Protein AF-A0A075H745-F1 (afdb_monomer_lite)

Secondary structure (DSSP, 8-state):
-----SSSS---HHHHHHHHHHHHHHHHTTS--EEEEEE---B---GGG--TTSTTHHHHHHHHHHHHHHSTT-EEEEE---TTS-STT-S-EEEEEEES-HHHHHHHHHHHHHHHHHHGGGGS-SPPBPHHHHHHHHHHHHHTT--SEEEEE-TTTTS---HHHHHHHHTT-BSEEEEEEE-HHHHHHHHHTT--TT-EEEEEES--S-GGG---EEEEEEEEEEEEETTEEEEEEEEETBTEEEEEESS-----SSGGG-STT--GGG-SEEEEE-SSTTHHHHTTTS--SEEEEE--SSSSTT-S-GGGS--SS--GGGSBTT---TT--

Structure (mmCIF, N/CA/C/O backbone):
data_AF-A0A075H745-F1
#
_entry.id   AF-A0A075H745-F1
#
loop_
_atom_site.group_PDB
_atom_site.id
_atom_site.type_symbol
_atom_site.label_atom_id
_atom_site.label_alt_id
_atom_site.label_comp_id
_atom_site.label_asym_id
_atom_site.label_entity_id
_atom_site.label_seq_id
_atom_site.pdbx_PDB_ins_code
_atom_site.Cartn_x
_atom_site.Cartn_y
_atom_site.Cartn_z
_atom_site.occupancy
_atom_site.B_iso_or_equiv
_atom_site.auth_seq_id
_atom_site.auth_comp_id
_atom_site.auth_asym_id
_atom_site.auth_atom_id
_atom_site.pdbx_PDB_model_num
ATOM 1 N N . MET A 1 1 ? 12.831 -12.563 -19.511 1.00 85.25 1 MET A N 1
ATOM 2 C CA . MET A 1 1 ? 11.487 -12.067 -19.879 1.00 85.25 1 MET A CA 1
ATOM 3 C C . MET A 1 1 ? 10.794 -11.571 -18.632 1.00 85.25 1 MET A C 1
ATOM 5 O O . MET A 1 1 ? 10.881 -12.269 -17.630 1.00 85.25 1 MET A O 1
ATOM 9 N N . ALA A 1 2 ? 10.107 -10.431 -18.683 1.00 92.00 2 ALA A N 1
ATOM 10 C CA . ALA A 1 2 ? 9.362 -9.915 -17.540 1.00 92.00 2 ALA A CA 1
ATOM 11 C C . ALA A 1 2 ? 8.061 -9.230 -17.976 1.00 92.00 2 ALA A C 1
ATOM 13 O O . ALA A 1 2 ? 8.065 -8.379 -18.866 1.00 92.00 2 ALA A O 1
ATOM 14 N N . PHE A 1 3 ? 6.968 -9.574 -17.295 1.00 95.56 3 PHE A N 1
ATOM 15 C CA . PHE A 1 3 ? 5.649 -8.962 -17.447 1.00 95.56 3 PHE A CA 1
ATOM 16 C C . PHE A 1 3 ? 5.219 -8.437 -16.082 1.00 95.56 3 PHE A C 1
ATOM 18 O O . PHE A 1 3 ? 4.968 -9.223 -15.170 1.00 95.56 3 PHE A O 1
ATOM 25 N N . ILE A 1 4 ? 5.181 -7.116 -15.933 1.00 95.44 4 ILE A N 1
ATOM 26 C CA . ILE A 1 4 ? 4.863 -6.447 -14.668 1.00 95.44 4 ILE A CA 1
ATOM 27 C C . ILE A 1 4 ? 3.493 -5.775 -14.781 1.00 95.44 4 ILE A C 1
ATOM 29 O O . ILE A 1 4 ? 3.130 -5.247 -15.836 1.00 95.44 4 ILE A O 1
ATOM 33 N N . THR A 1 5 ? 2.726 -5.805 -13.690 1.00 95.56 5 THR A N 1
ATOM 34 C CA . THR A 1 5 ? 1.474 -5.051 -13.543 1.00 95.56 5 THR A CA 1
ATOM 35 C C . THR A 1 5 ? 1.708 -3.571 -13.802 1.00 95.56 5 THR A C 1
ATOM 37 O O . THR A 1 5 ? 2.625 -2.977 -13.241 1.00 95.56 5 THR A O 1
ATOM 40 N N . LYS A 1 6 ? 0.857 -2.960 -14.621 1.00 95.12 6 LYS A N 1
ATOM 41 C CA . LYS A 1 6 ? 0.907 -1.527 -14.941 1.00 95.12 6 LYS A CA 1
ATOM 42 C C . LYS A 1 6 ? -0.113 -0.715 -14.143 1.00 95.12 6 LYS A C 1
ATOM 44 O O . LYS A 1 6 ? -0.261 0.485 -14.376 1.00 95.12 6 LYS A O 1
ATOM 49 N N . ARG A 1 7 ? -0.888 -1.367 -13.275 1.00 94.75 7 ARG A N 1
ATOM 50 C CA . ARG A 1 7 ? -1.719 -0.711 -12.267 1.00 94.75 7 ARG A CA 1
ATOM 51 C C . ARG A 1 7 ? -1.132 -0.984 -10.886 1.00 94.75 7 ARG A C 1
ATOM 53 O O . ARG A 1 7 ? -0.706 -2.097 -10.581 1.00 94.75 7 ARG A O 1
ATOM 60 N N . TYR A 1 8 ? -1.110 0.055 -10.073 1.00 94.06 8 TYR A N 1
ATOM 61 C CA . TYR A 1 8 ? -0.910 0.021 -8.638 1.00 94.06 8 TYR A CA 1
ATOM 62 C C . TYR A 1 8 ? -2.006 0.916 -8.044 1.00 94.06 8 TYR A C 1
ATOM 64 O O . TYR A 1 8 ? -1.944 2.122 -8.302 1.00 94.06 8 TYR A O 1
ATOM 72 N N . PRO A 1 9 ? -3.027 0.351 -7.369 1.00 93.69 9 PRO A N 1
ATOM 73 C CA . PRO A 1 9 ? -3.141 -1.058 -6.967 1.00 93.69 9 PRO A CA 1
ATOM 74 C C . PRO A 1 9 ? -3.279 -2.048 -8.139 1.00 93.69 9 PRO A C 1
ATOM 76 O O . PRO A 1 9 ? -3.624 -1.686 -9.261 1.00 93.69 9 PRO A O 1
ATOM 79 N N . HIS A 1 10 ? -2.921 -3.308 -7.898 1.00 93.44 10 HIS A N 1
ATOM 80 C CA . HIS A 1 10 ? -2.653 -4.289 -8.955 1.00 93.44 10 HIS A CA 1
ATOM 81 C C . HIS A 1 10 ? -3.921 -4.949 -9.517 1.00 93.44 10 HIS A C 1
ATOM 83 O O . HIS A 1 10 ? -4.297 -6.050 -9.117 1.00 93.44 10 HIS A O 1
ATOM 89 N N . TYR A 1 11 ? -4.588 -4.285 -10.463 1.00 89.38 11 TYR A N 1
ATOM 90 C CA . TYR A 1 11 ? -5.817 -4.799 -11.094 1.00 89.38 11 TYR A CA 1
ATOM 91 C C . TYR A 1 11 ? -5.570 -5.637 -12.347 1.00 89.38 11 TYR A C 1
ATOM 93 O O . TYR A 1 11 ? -6.449 -6.372 -12.786 1.00 89.38 11 TYR A O 1
ATOM 101 N N . ASP A 1 12 ? -4.384 -5.523 -12.944 1.00 94.75 12 ASP A N 1
ATOM 102 C CA . ASP A 1 12 ? -4.074 -6.111 -14.244 1.00 94.75 12 ASP A CA 1
ATOM 103 C C . ASP A 1 12 ? -3.202 -7.373 -14.159 1.00 94.75 12 ASP A C 1
ATOM 105 O O . ASP A 1 12 ? -2.733 -7.859 -15.187 1.00 94.75 12 ASP A O 1
ATOM 109 N N . SER A 1 13 ? -3.022 -7.953 -12.967 1.00 94.94 13 SER A N 1
ATOM 110 C CA . SER A 1 13 ? -2.197 -9.155 -12.756 1.00 94.94 13 SER A CA 1
ATOM 111 C C . SER A 1 13 ? -2.635 -10.339 -13.619 1.00 94.94 13 SER A C 1
ATOM 113 O O . SER A 1 13 ? -1.791 -11.006 -14.214 1.00 94.94 13 SER A O 1
ATOM 115 N N . TYR A 1 14 ? -3.948 -10.569 -13.750 1.00 96.25 14 TYR A N 1
ATOM 116 C CA . TYR A 1 14 ? -4.490 -11.619 -14.622 1.00 96.25 14 TYR A CA 1
ATOM 117 C C . TYR A 1 14 ? -4.083 -11.395 -16.085 1.00 96.25 14 TYR A C 1
ATOM 119 O O . TYR A 1 14 ? -3.524 -12.286 -16.723 1.00 96.25 14 TYR A O 1
ATOM 127 N N . LEU A 1 15 ? -4.269 -10.170 -16.589 1.00 95.00 15 LEU A N 1
ATOM 128 C CA . LEU A 1 15 ? -3.913 -9.794 -17.958 1.00 95.00 15 LEU A CA 1
ATOM 129 C C . LEU A 1 15 ? -2.408 -9.956 -18.225 1.00 95.00 15 LEU A C 1
ATOM 131 O O . LEU A 1 15 ? -2.022 -10.441 -19.292 1.00 95.00 15 LEU A O 1
ATOM 135 N N . GLN A 1 16 ? -1.549 -9.564 -17.277 1.00 95.75 16 GLN A N 1
ATOM 136 C CA . GLN A 1 16 ? -0.102 -9.757 -17.417 1.00 95.75 16 GLN A CA 1
ATOM 137 C C . GLN A 1 16 ? 0.282 -11.243 -17.377 1.00 95.75 16 GLN A C 1
ATOM 139 O O . GLN A 1 16 ? 1.130 -11.672 -18.162 1.00 95.75 16 GLN A O 1
ATOM 144 N N . GLY A 1 17 ? -0.380 -12.047 -16.539 1.00 97.00 17 GLY A N 1
ATOM 145 C CA . GLY A 1 17 ? -0.204 -13.500 -16.498 1.00 97.00 17 GLY A CA 1
ATOM 146 C C . GLY A 1 17 ? -0.537 -14.165 -17.834 1.00 97.00 17 GLY A C 1
ATOM 147 O O . GLY A 1 17 ? 0.261 -14.939 -18.364 1.00 97.00 17 GLY A O 1
ATOM 148 N N . GLU A 1 18 ? -1.662 -13.797 -18.447 1.00 97.12 18 GLU A N 1
ATOM 149 C CA . GLU A 1 18 ? -2.019 -14.290 -19.778 1.00 97.12 18 GLU A CA 1
ATOM 150 C C . GLU A 1 18 ? -1.022 -13.860 -20.866 1.00 97.12 18 GLU A C 1
ATOM 152 O O . GLU A 1 18 ? -0.677 -14.655 -21.746 1.00 97.12 18 GLU A O 1
ATOM 157 N N . ARG A 1 19 ? -0.556 -12.600 -20.835 1.00 95.31 19 ARG A N 1
ATOM 158 C CA . ARG A 1 19 ? 0.476 -12.104 -21.765 1.00 95.31 19 ARG A CA 1
ATOM 159 C C . ARG A 1 19 ? 1.755 -12.933 -21.644 1.00 95.31 19 ARG A C 1
ATOM 161 O O . ARG A 1 19 ? 2.284 -13.364 -22.668 1.00 95.31 19 ARG A O 1
ATOM 168 N N . SER A 1 20 ? 2.181 -13.220 -20.416 1.00 96.94 20 SER A N 1
ATOM 169 C CA . SER A 1 20 ? 3.337 -14.073 -20.130 1.00 96.94 20 SER A CA 1
ATOM 170 C C . SER A 1 20 ? 3.165 -15.487 -20.696 1.00 96.94 20 SER A C 1
ATOM 172 O O . SER A 1 20 ? 4.023 -15.969 -21.439 1.00 96.94 20 SER A O 1
ATOM 174 N N . ALA A 1 21 ? 2.015 -16.126 -20.449 1.00 97.62 21 ALA A N 1
ATOM 175 C CA . ALA A 1 21 ? 1.722 -17.462 -20.968 1.00 97.62 21 ALA A CA 1
ATOM 176 C C . ALA A 1 21 ? 1.735 -17.509 -22.508 1.00 97.62 21 ALA A C 1
ATOM 178 O O . ALA A 1 21 ? 2.341 -18.400 -23.107 1.00 97.62 21 ALA A O 1
ATOM 179 N N . ARG A 1 22 ? 1.126 -16.516 -23.174 1.00 96.12 22 ARG A N 1
ATOM 180 C CA . ARG A 1 22 ? 1.144 -16.412 -24.644 1.00 96.12 22 ARG A CA 1
ATOM 181 C C . ARG A 1 22 ? 2.557 -16.210 -25.190 1.00 96.12 22 ARG A C 1
ATOM 183 O O . ARG A 1 22 ? 2.899 -16.826 -26.199 1.00 96.12 22 ARG A O 1
ATOM 190 N N . ALA A 1 23 ? 3.378 -15.383 -24.543 1.00 96.06 23 ALA A N 1
ATOM 191 C CA . ALA A 1 23 ? 4.765 -15.172 -24.950 1.00 96.06 23 ALA A CA 1
ATOM 192 C C . ALA A 1 23 ? 5.585 -16.468 -24.858 1.00 96.06 23 ALA A C 1
ATOM 194 O O . ALA A 1 23 ? 6.260 -16.821 -25.824 1.00 96.06 23 ALA A O 1
ATOM 195 N N . LEU A 1 24 ? 5.447 -17.229 -23.765 1.00 97.50 24 LEU A N 1
ATOM 196 C CA . LEU A 1 24 ? 6.100 -18.535 -23.595 1.00 97.50 24 LEU A CA 1
ATOM 197 C C . LEU A 1 24 ? 5.750 -19.512 -24.727 1.00 97.50 24 LEU A C 1
ATOM 199 O O . LEU A 1 24 ? 6.644 -20.110 -25.326 1.00 97.50 24 LEU A O 1
ATOM 203 N N . VAL A 1 25 ? 4.465 -19.629 -25.080 1.00 98.19 25 VAL A N 1
ATOM 204 C CA . VAL A 1 25 ? 4.020 -20.494 -26.188 1.00 98.19 25 VAL A CA 1
ATOM 205 C C . VAL A 1 25 ? 4.608 -20.046 -27.526 1.00 98.19 25 VAL A C 1
ATOM 207 O O . VAL A 1 25 ? 5.010 -20.880 -28.338 1.00 98.19 25 VAL A O 1
ATOM 210 N N . ARG A 1 26 ? 4.664 -18.736 -27.783 1.00 97.81 26 ARG A N 1
ATOM 211 C CA . ARG A 1 26 ? 5.235 -18.203 -29.028 1.00 97.81 26 ARG A CA 1
ATOM 212 C C . ARG A 1 26 ? 6.731 -18.480 -29.134 1.00 97.81 26 ARG A C 1
ATOM 214 O O . ARG A 1 26 ? 7.182 -18.848 -30.213 1.00 97.81 26 ARG A O 1
ATOM 221 N N . ILE A 1 27 ? 7.468 -18.360 -28.034 1.00 97.69 27 ILE A N 1
ATOM 222 C CA . ILE A 1 27 ? 8.904 -18.666 -27.980 1.00 97.69 27 ILE A CA 1
ATOM 223 C C . ILE A 1 27 ? 9.152 -20.141 -28.258 1.00 97.69 27 ILE A C 1
ATOM 225 O O . ILE A 1 27 ? 9.965 -20.468 -29.115 1.00 97.69 27 ILE A O 1
ATOM 229 N N . ALA A 1 28 ? 8.394 -21.032 -27.614 1.00 98.31 28 ALA A N 1
ATOM 230 C CA . ALA A 1 28 ? 8.506 -22.471 -27.844 1.00 98.31 28 ALA A CA 1
ATOM 231 C C . ALA A 1 28 ? 8.253 -22.863 -29.314 1.00 98.31 28 ALA A C 1
ATOM 233 O O . ALA A 1 28 ? 8.793 -23.855 -29.794 1.00 98.31 28 ALA A O 1
ATOM 234 N N . LYS A 1 29 ? 7.452 -22.072 -30.039 1.00 98.38 29 LYS A N 1
ATOM 235 C CA . LYS A 1 29 ? 7.170 -22.249 -31.472 1.00 98.38 29 LYS A CA 1
ATOM 236 C C . LYS A 1 29 ? 8.140 -21.506 -32.403 1.00 98.38 29 LYS A C 1
ATOM 238 O O . LYS A 1 29 ? 7.932 -21.536 -33.612 1.00 98.38 29 LYS A O 1
ATOM 243 N N . GLY A 1 30 ? 9.139 -20.795 -31.876 1.00 97.81 30 GLY A N 1
ATOM 244 C CA . GLY A 1 30 ? 10.046 -19.957 -32.673 1.00 97.81 30 GLY A CA 1
ATOM 245 C C . GLY A 1 30 ? 9.381 -18.719 -33.297 1.00 97.81 30 GLY A C 1
ATOM 246 O O . GLY A 1 30 ? 9.921 -18.133 -34.226 1.00 97.81 30 GLY A O 1
ATOM 247 N N . LEU A 1 31 ? 8.202 -18.316 -32.807 1.00 98.12 31 LEU A N 1
ATOM 248 C CA . LEU A 1 31 ? 7.424 -17.165 -33.301 1.00 98.12 31 LEU A CA 1
ATOM 249 C C . LEU A 1 31 ? 7.746 -15.857 -32.565 1.00 98.12 31 LEU A C 1
ATOM 251 O O . LEU A 1 31 ? 7.140 -14.813 -32.837 1.00 98.12 31 LEU A O 1
ATOM 255 N N . TYR A 1 32 ? 8.608 -15.934 -31.557 1.00 98.06 32 TYR A N 1
ATOM 256 C CA . TYR A 1 32 ? 9.060 -14.797 -30.777 1.00 98.06 32 TYR A CA 1
ATOM 257 C C . TYR A 1 32 ? 10.475 -15.071 -30.266 1.00 98.06 32 TYR A C 1
ATOM 259 O O . TYR A 1 32 ? 10.680 -16.042 -29.540 1.00 98.06 32 TYR A O 1
ATOM 267 N N . THR A 1 33 ? 11.427 -14.214 -30.618 1.00 97.88 33 THR A N 1
ATOM 268 C CA . THR A 1 33 ? 12.809 -14.249 -30.131 1.00 97.88 33 THR A CA 1
ATOM 269 C C . THR A 1 33 ? 12.985 -13.101 -29.140 1.00 97.88 33 THR A C 1
ATOM 271 O O . THR A 1 33 ? 13.032 -11.951 -29.574 1.00 97.88 33 THR A O 1
ATOM 274 N N . PRO A 1 34 ? 13.040 -13.360 -27.819 1.00 96.69 34 PRO A N 1
ATOM 275 C CA . PRO A 1 34 ? 13.150 -12.295 -26.832 1.00 96.69 34 PRO A CA 1
ATOM 276 C C . PRO A 1 34 ? 14.441 -11.505 -27.010 1.00 96.69 34 PRO A C 1
ATOM 278 O O . PRO A 1 34 ? 15.533 -12.012 -26.766 1.00 96.69 34 PRO A O 1
ATOM 281 N N . THR A 1 35 ? 14.288 -10.245 -27.386 1.00 98.25 35 THR A N 1
ATOM 282 C CA . THR A 1 35 ? 15.367 -9.262 -27.451 1.00 98.25 35 THR A CA 1
ATOM 283 C C . THR A 1 35 ? 15.021 -8.152 -26.476 1.00 98.25 35 THR A C 1
ATOM 285 O O . THR A 1 35 ? 13.869 -7.721 -26.425 1.00 98.25 35 THR A O 1
ATOM 288 N N . THR A 1 36 ? 15.959 -7.761 -25.614 1.00 98.44 36 THR A N 1
ATOM 289 C CA . THR A 1 36 ? 15.625 -6.946 -24.440 1.00 98.44 36 THR A CA 1
ATOM 290 C C . THR A 1 36 ? 16.583 -5.794 -24.227 1.00 98.44 36 THR A C 1
ATOM 292 O O . THR A 1 36 ? 17.782 -5.937 -24.449 1.00 98.44 36 THR A O 1
ATOM 295 N N . ALA A 1 37 ? 16.062 -4.698 -23.686 1.00 98.62 37 ALA A N 1
ATOM 296 C CA . ALA A 1 37 ? 16.847 -3.574 -23.197 1.00 98.62 37 ALA A CA 1
ATOM 297 C C . ALA A 1 37 ? 16.335 -3.149 -21.817 1.00 98.62 37 ALA A C 1
ATOM 299 O O . ALA A 1 37 ? 15.128 -3.134 -21.566 1.00 98.62 37 ALA A O 1
ATOM 300 N N . THR A 1 38 ? 17.257 -2.801 -20.922 1.00 98.12 38 THR A N 1
ATOM 301 C CA . THR A 1 38 ? 16.945 -2.340 -19.565 1.00 98.12 38 THR A CA 1
ATOM 302 C C . THR A 1 38 ? 17.589 -0.979 -19.332 1.00 98.12 38 THR A C 1
ATOM 304 O O . THR A 1 38 ? 18.721 -0.751 -19.763 1.00 98.12 38 THR A O 1
ATOM 307 N N . ARG A 1 39 ? 16.882 -0.077 -18.645 1.00 97.38 39 ARG A N 1
ATOM 308 C CA . ARG A 1 39 ? 17.402 1.223 -18.200 1.00 97.38 39 ARG A CA 1
ATOM 309 C C . ARG A 1 39 ? 16.968 1.509 -16.771 1.00 97.38 39 ARG A C 1
ATOM 311 O O . ARG A 1 39 ? 15.816 1.268 -16.411 1.00 97.38 39 ARG A O 1
ATOM 318 N N . LYS A 1 40 ? 17.869 2.090 -15.981 1.00 96.31 40 LYS A N 1
ATOM 319 C CA . LYS A 1 40 ? 17.558 2.655 -14.666 1.00 96.31 40 LYS A CA 1
ATOM 320 C C . LYS A 1 40 ? 17.481 4.176 -14.813 1.00 96.31 40 LYS A C 1
ATOM 322 O O . LYS A 1 40 ? 18.502 4.791 -15.102 1.00 96.31 40 LYS A O 1
ATOM 327 N N . PRO A 1 41 ? 16.303 4.806 -14.649 1.00 96.12 41 PRO A N 1
ATOM 328 C CA . PRO A 1 41 ? 16.182 6.264 -14.695 1.00 96.12 41 PRO A CA 1
ATOM 329 C C . PRO A 1 41 ? 16.913 6.957 -13.542 1.00 96.12 41 PRO A C 1
ATOM 331 O O . PRO A 1 41 ? 17.152 8.153 -13.628 1.00 96.12 41 PRO A O 1
ATOM 334 N N . GLY A 1 42 ? 17.242 6.213 -12.476 1.00 95.56 42 GLY A N 1
ATOM 335 C CA . GLY A 1 42 ? 17.918 6.747 -11.298 1.00 95.56 42 GLY A CA 1
ATOM 336 C C . GLY A 1 42 ? 16.991 7.578 -10.412 1.00 95.56 42 GLY A C 1
ATOM 337 O O . GLY A 1 42 ? 17.331 8.658 -9.946 1.00 95.56 42 GLY A O 1
ATOM 338 N N . VAL A 1 43 ? 15.780 7.063 -10.205 1.00 96.56 43 VAL A N 1
ATOM 339 C CA . VAL A 1 43 ? 14.759 7.641 -9.327 1.00 96.56 43 VAL A CA 1
ATOM 340 C C . VAL A 1 43 ? 14.374 6.577 -8.305 1.00 96.56 43 VAL A C 1
ATOM 342 O O . VAL A 1 43 ? 14.120 5.438 -8.696 1.00 96.56 43 VAL A O 1
ATOM 345 N N . ILE A 1 44 ? 14.317 6.923 -7.021 1.00 95.81 44 ILE A N 1
ATOM 346 C CA . ILE A 1 44 ? 13.866 6.032 -5.944 1.00 95.81 44 ILE A CA 1
ATOM 347 C C . ILE A 1 44 ? 12.704 6.692 -5.207 1.00 95.81 44 ILE A C 1
ATOM 349 O O . ILE A 1 44 ? 12.817 7.826 -4.774 1.00 95.81 44 ILE A O 1
ATOM 353 N N . THR A 1 45 ? 11.568 6.008 -5.079 1.00 93.81 45 THR A N 1
ATOM 354 C CA . THR A 1 45 ? 10.355 6.584 -4.467 1.00 93.81 45 THR A CA 1
ATOM 355 C C . THR A 1 45 ? 9.827 5.673 -3.364 1.00 93.81 45 THR A C 1
ATOM 357 O O . THR A 1 45 ? 9.740 4.462 -3.588 1.00 93.81 45 THR A O 1
ATOM 360 N N . PRO A 1 46 ? 9.410 6.213 -2.205 1.00 91.44 46 PRO A N 1
ATOM 361 C CA . PRO A 1 46 ? 8.561 5.501 -1.256 1.00 91.44 46 PRO A CA 1
ATOM 362 C C . PRO A 1 46 ? 7.306 4.936 -1.932 1.00 91.44 46 PRO A C 1
ATOM 364 O O . PRO A 1 46 ? 6.672 5.612 -2.742 1.00 91.44 46 PRO A O 1
ATOM 367 N N . THR A 1 47 ? 6.902 3.702 -1.606 1.00 90.81 47 THR A N 1
ATOM 368 C CA . THR A 1 47 ? 5.808 3.049 -2.366 1.00 90.81 47 THR A CA 1
ATOM 369 C C . THR A 1 47 ? 4.439 3.711 -2.202 1.00 90.81 47 THR A C 1
ATOM 371 O O . THR A 1 47 ? 3.556 3.467 -3.018 1.00 90.81 47 THR A O 1
ATOM 374 N N . VAL A 1 48 ? 4.241 4.570 -1.197 1.00 88.31 48 VAL A N 1
ATOM 375 C CA . VAL A 1 48 ? 3.009 5.370 -1.062 1.00 88.31 48 VAL A CA 1
ATOM 376 C C . VAL A 1 48 ? 2.846 6.387 -2.202 1.00 88.31 48 VAL A C 1
ATOM 378 O O . VAL A 1 48 ? 1.723 6.697 -2.590 1.00 88.31 48 VAL A O 1
ATOM 381 N N . LEU A 1 49 ? 3.955 6.824 -2.810 1.00 90.12 49 LEU A N 1
ATOM 382 C CA . LEU A 1 49 ? 3.986 7.799 -3.906 1.00 90.12 49 LEU A CA 1
ATOM 383 C C . LEU A 1 49 ? 3.874 7.158 -5.301 1.00 90.12 49 LEU A C 1
ATOM 385 O O . LEU A 1 49 ? 3.837 7.839 -6.322 1.00 90.12 49 LEU A O 1
ATOM 389 N N . GLN A 1 50 ? 3.804 5.829 -5.369 1.00 92.50 50 GLN A N 1
ATOM 390 C CA . GLN A 1 50 ? 3.826 5.082 -6.631 1.00 92.50 50 GLN A CA 1
ATOM 391 C C . GLN A 1 50 ? 2.417 4.800 -7.193 1.00 92.50 50 GLN A C 1
ATOM 393 O O . GLN A 1 50 ? 2.269 3.993 -8.112 1.00 92.50 50 GLN A O 1
ATOM 398 N N . TRP A 1 51 ? 1.362 5.424 -6.650 1.00 93.62 51 TRP A N 1
ATOM 399 C CA . TRP A 1 51 ? -0.019 5.189 -7.092 1.00 93.62 51 TRP A CA 1
ATOM 400 C C . TRP A 1 51 ? -0.213 5.563 -8.567 1.00 93.62 51 TRP A C 1
ATOM 402 O O . TRP A 1 51 ? -0.005 6.701 -8.974 1.00 93.62 51 TRP A O 1
ATOM 412 N N . THR A 1 52 ? -0.661 4.606 -9.382 1.00 95.19 52 THR A N 1
ATOM 413 C CA . THR A 1 52 ? -0.838 4.800 -10.839 1.00 95.19 52 THR A CA 1
ATOM 414 C C . THR A 1 52 ? -2.189 5.411 -11.229 1.00 95.19 52 THR A C 1
ATOM 416 O O . THR A 1 52 ? -2.480 5.532 -12.420 1.00 95.19 52 THR A O 1
ATOM 419 N N . GLY A 1 53 ? -3.028 5.758 -10.247 1.00 92.81 53 GLY A N 1
ATOM 420 C CA . GLY A 1 53 ? -4.272 6.504 -10.455 1.00 92.81 53 GLY A CA 1
ATOM 421 C C . GLY A 1 53 ? -4.076 8.022 -10.502 1.00 92.81 53 GLY A C 1
ATOM 422 O O . GLY A 1 53 ? -5.032 8.741 -10.766 1.00 92.81 53 GLY A O 1
ATOM 423 N N . HIS A 1 54 ? -2.844 8.512 -10.324 1.00 91.38 54 HIS A N 1
ATOM 424 C CA . HIS A 1 54 ? -2.496 9.925 -10.457 1.00 91.38 54 HIS A CA 1
ATOM 425 C C . HIS A 1 54 ? -1.198 10.116 -11.256 1.00 91.38 54 HIS A C 1
ATOM 427 O O . HIS A 1 54 ? -0.327 9.238 -11.291 1.00 91.38 54 HIS A O 1
ATOM 433 N N . SER A 1 55 ? -1.073 11.253 -11.938 1.00 95.38 55 SER A N 1
ATOM 434 C CA . SER A 1 55 ? 0.157 11.630 -12.640 1.00 95.38 55 SER A CA 1
ATOM 435 C C . SER A 1 55 ? 1.237 12.056 -11.640 1.00 95.38 55 SER A C 1
ATOM 437 O O . SER A 1 55 ? 0.913 12.652 -10.622 1.00 95.38 55 SER A O 1
ATOM 439 N N . PRO A 1 56 ? 2.521 11.760 -11.896 1.00 96.31 56 PRO A N 1
ATOM 440 C CA . PRO A 1 56 ? 3.077 11.288 -13.166 1.00 96.31 56 PRO A CA 1
ATOM 441 C C . PRO A 1 56 ? 3.095 9.761 -13.334 1.00 96.31 56 PRO A C 1
ATOM 443 O O . PRO A 1 56 ? 3.350 9.276 -14.436 1.00 96.31 56 PRO A O 1
ATOM 446 N N . SER A 1 57 ? 2.796 8.984 -12.290 1.00 96.50 57 SER A N 1
ATOM 447 C CA . SER A 1 57 ? 2.803 7.516 -12.368 1.00 96.50 57 SER A CA 1
ATOM 448 C C . SER A 1 57 ? 1.795 6.971 -13.384 1.00 96.50 57 SER A C 1
ATOM 450 O O . SER A 1 57 ? 2.107 6.043 -14.135 1.00 96.50 57 SER A O 1
ATOM 452 N N . MET A 1 58 ? 0.616 7.593 -13.476 1.00 96.75 58 MET A N 1
ATOM 453 C CA . MET A 1 58 ? -0.358 7.317 -14.534 1.00 96.75 58 MET A CA 1
ATOM 454 C C . MET A 1 58 ? 0.251 7.534 -15.926 1.00 96.75 58 MET A C 1
ATOM 456 O O . MET A 1 58 ? 0.233 6.622 -16.753 1.00 96.75 58 MET A O 1
ATOM 460 N N . ASP A 1 59 ? 0.842 8.704 -16.176 1.00 98.25 59 ASP A N 1
ATOM 461 C CA . ASP A 1 59 ? 1.400 9.063 -17.483 1.00 98.25 59 ASP A CA 1
ATOM 462 C C . ASP A 1 59 ? 2.574 8.173 -17.901 1.00 98.25 59 ASP A C 1
ATOM 464 O O . ASP A 1 59 ? 2.709 7.850 -19.083 1.00 98.25 59 ASP A O 1
ATOM 468 N N . ILE A 1 60 ? 3.406 7.738 -16.949 1.00 98.56 60 ILE A N 1
ATOM 469 C CA . ILE A 1 60 ? 4.493 6.778 -17.197 1.00 98.56 60 ILE A CA 1
ATOM 470 C C . ILE A 1 60 ? 3.911 5.458 -17.713 1.00 98.56 60 ILE A C 1
ATOM 472 O O . ILE A 1 60 ? 4.356 4.936 -18.740 1.00 98.56 60 ILE A O 1
ATOM 476 N N . MET A 1 61 ? 2.877 4.937 -17.049 1.00 98.12 61 MET A N 1
ATOM 477 C CA . MET A 1 61 ? 2.225 3.695 -17.465 1.00 98.12 61 MET A CA 1
ATOM 478 C C . MET A 1 61 ? 1.480 3.854 -18.798 1.00 98.12 61 MET A C 1
ATOM 480 O O . MET A 1 61 ? 1.553 2.964 -19.647 1.00 98.12 61 MET A O 1
ATOM 484 N N . GLU A 1 62 ? 0.818 4.989 -19.037 1.00 98.12 62 GLU A N 1
ATOM 485 C CA . GLU A 1 62 ? 0.162 5.274 -20.319 1.00 98.12 62 GLU A CA 1
ATOM 486 C C . GLU A 1 62 ? 1.161 5.431 -21.468 1.00 98.12 62 GLU A C 1
ATOM 488 O O . GLU A 1 62 ? 0.903 4.981 -22.586 1.00 98.12 62 GLU A O 1
ATOM 493 N N . ARG A 1 63 ? 2.342 6.003 -21.215 1.00 98.50 63 ARG A N 1
ATOM 494 C CA . ARG A 1 63 ? 3.418 6.053 -22.210 1.00 98.50 63 ARG A CA 1
ATOM 495 C C . ARG A 1 63 ? 3.860 4.651 -22.625 1.00 98.50 63 ARG A C 1
ATOM 497 O O . ARG A 1 63 ? 3.956 4.390 -23.824 1.00 98.50 63 ARG A O 1
ATOM 504 N N . ALA A 1 64 ? 4.043 3.743 -21.665 1.00 98.38 64 ALA A N 1
ATOM 505 C CA . ALA A 1 64 ? 4.346 2.343 -21.956 1.00 98.38 64 ALA A CA 1
ATOM 506 C C . ALA A 1 64 ? 3.237 1.691 -22.805 1.00 98.38 64 ALA A C 1
ATOM 508 O O . ALA A 1 64 ? 3.524 1.080 -23.832 1.00 98.38 64 ALA A O 1
ATOM 509 N N . ARG A 1 65 ? 1.958 1.882 -22.444 1.00 97.69 65 ARG A N 1
ATOM 510 C CA . ARG A 1 65 ? 0.818 1.339 -23.213 1.00 97.69 65 ARG A CA 1
ATOM 511 C C . ARG A 1 65 ? 0.765 1.869 -24.651 1.00 97.69 65 ARG A C 1
ATOM 513 O O . ARG A 1 65 ? 0.437 1.111 -25.559 1.00 97.69 65 ARG A O 1
ATOM 520 N N . ARG A 1 66 ? 1.109 3.142 -24.880 1.00 98.31 66 ARG A N 1
ATOM 521 C CA . ARG A 1 66 ? 1.160 3.748 -26.226 1.00 98.31 66 ARG A CA 1
ATOM 522 C C . ARG A 1 66 ? 2.258 3.147 -27.104 1.00 98.31 66 ARG A C 1
ATOM 524 O O . ARG A 1 66 ? 2.057 3.036 -28.308 1.00 98.31 66 ARG A O 1
ATOM 531 N N . TRP A 1 67 ? 3.402 2.771 -26.536 1.00 98.44 67 TRP A N 1
ATOM 532 C CA . TRP A 1 67 ? 4.423 2.028 -27.279 1.00 98.44 67 TRP A CA 1
ATOM 533 C C . TRP A 1 67 ? 3.946 0.615 -27.619 1.00 98.44 67 TRP A C 1
ATOM 535 O O . TRP A 1 67 ? 3.989 0.234 -28.784 1.00 98.44 67 TRP A O 1
ATOM 545 N N . GLU A 1 68 ? 3.421 -0.118 -26.630 1.00 97.94 68 GLU A N 1
ATOM 546 C CA . GLU A 1 68 ? 2.889 -1.479 -26.819 1.00 97.94 68 GLU A CA 1
ATOM 547 C C . GLU A 1 68 ? 1.736 -1.538 -27.840 1.00 97.94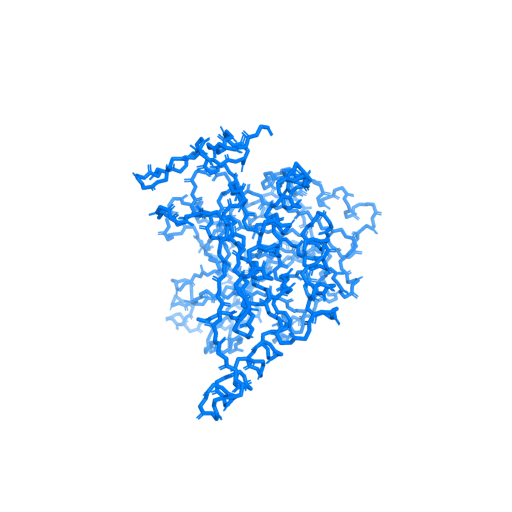 68 GLU A C 1
ATOM 549 O O . GLU A 1 68 ? 1.509 -2.580 -28.449 1.00 97.94 68 GLU A O 1
ATOM 554 N N . SER A 1 69 ? 0.984 -0.446 -28.029 1.00 97.81 69 SER A N 1
ATOM 555 C CA . SER A 1 69 ? -0.100 -0.390 -29.018 1.00 97.81 69 SER A CA 1
ATOM 556 C C . SER A 1 69 ? 0.363 -0.041 -30.434 1.00 97.81 69 SER A C 1
ATOM 558 O O . SER A 1 69 ? -0.290 -0.443 -31.396 1.00 97.81 69 SER A O 1
ATOM 560 N N . ARG A 1 70 ? 1.460 0.713 -30.575 1.00 97.69 70 ARG A N 1
ATOM 561 C CA . ARG A 1 70 ? 2.004 1.153 -31.873 1.00 97.69 70 ARG A CA 1
ATOM 562 C C . ARG A 1 70 ? 2.951 0.132 -32.483 1.00 97.69 70 ARG A C 1
ATOM 564 O O . ARG A 1 70 ? 2.989 0.003 -33.702 1.00 97.69 70 ARG A O 1
ATOM 571 N N . GLU A 1 71 ? 3.701 -0.568 -31.641 1.00 98.12 71 GLU A N 1
ATOM 572 C CA . GLU A 1 71 ? 4.742 -1.497 -32.059 1.00 98.12 71 GLU A CA 1
ATOM 573 C C . GLU A 1 71 ? 4.323 -2.928 -31.721 1.00 98.12 71 GLU A C 1
ATOM 575 O O . GLU A 1 71 ? 4.101 -3.292 -30.564 1.00 98.12 71 GLU A O 1
ATOM 580 N N . ARG A 1 72 ? 4.188 -3.760 -32.754 1.00 95.31 72 ARG A N 1
ATOM 581 C CA . ARG A 1 72 ? 3.767 -5.154 -32.595 1.00 95.31 72 ARG A CA 1
ATOM 582 C C . ARG A 1 72 ? 4.819 -5.944 -31.819 1.00 95.31 72 ARG A C 1
ATOM 584 O O . ARG A 1 72 ? 6.011 -5.776 -32.040 1.00 95.31 72 ARG A O 1
ATOM 591 N N . ASP A 1 73 ? 4.361 -6.882 -30.988 1.00 95.31 73 ASP A N 1
ATOM 592 C CA . ASP A 1 73 ? 5.227 -7.799 -30.236 1.00 95.31 73 ASP A CA 1
ATOM 593 C C . ASP A 1 73 ? 6.212 -7.067 -29.288 1.00 95.31 73 ASP A C 1
ATOM 595 O O . ASP A 1 73 ? 7.254 -7.609 -28.927 1.00 95.31 73 ASP A O 1
ATOM 599 N N . VAL A 1 74 ? 5.859 -5.852 -28.849 1.00 98.00 74 VAL A N 1
ATOM 600 C CA . VAL A 1 74 ? 6.577 -5.092 -27.818 1.00 98.00 74 VAL A CA 1
ATOM 601 C C . VAL A 1 74 ? 5.883 -5.229 -26.466 1.00 98.00 74 VAL A C 1
ATOM 603 O O . VAL A 1 74 ? 4.663 -5.099 -26.360 1.00 98.00 74 VAL A O 1
ATOM 606 N N . TYR A 1 75 ? 6.678 -5.430 -25.415 1.00 98.00 75 TYR A N 1
ATOM 607 C CA . TYR A 1 75 ? 6.223 -5.415 -24.027 1.00 98.00 75 TYR A CA 1
ATOM 608 C C . TYR A 1 75 ? 7.138 -4.540 -23.180 1.00 98.00 75 TYR A C 1
ATOM 610 O O . TYR A 1 75 ? 8.361 -4.647 -23.260 1.00 98.00 75 TYR A O 1
ATOM 618 N N . ILE A 1 76 ? 6.547 -3.686 -22.349 1.00 98.44 76 ILE A N 1
ATOM 619 C CA . ILE A 1 76 ? 7.277 -2.745 -21.501 1.00 98.44 76 ILE A CA 1
ATOM 620 C C . ILE A 1 76 ? 6.854 -2.956 -20.056 1.00 98.44 76 ILE A C 1
ATOM 622 O O . ILE A 1 76 ? 5.680 -2.845 -19.696 1.00 98.44 76 ILE A O 1
ATOM 626 N N . SER A 1 77 ? 7.833 -3.232 -19.214 1.00 98.06 77 SER A N 1
ATOM 627 C CA . SER A 1 77 ? 7.673 -3.408 -17.781 1.00 98.06 77 SER A CA 1
ATOM 628 C C . SER A 1 77 ? 8.363 -2.250 -17.066 1.00 98.06 77 SER A C 1
ATOM 630 O O . SER A 1 77 ? 9.550 -2.011 -17.272 1.00 98.06 77 SER A O 1
ATOM 632 N N . VAL A 1 78 ? 7.615 -1.522 -16.237 1.00 97.88 78 VAL A N 1
ATOM 633 C CA . VAL A 1 78 ? 8.147 -0.456 -15.380 1.00 97.88 78 VAL A CA 1
ATOM 634 C C . VAL A 1 78 ? 8.022 -0.923 -13.937 1.00 97.88 78 VAL A C 1
ATOM 636 O O . VAL A 1 78 ? 6.915 -1.122 -13.443 1.00 97.88 78 VAL A O 1
ATOM 639 N N . ALA A 1 79 ? 9.155 -1.117 -13.273 1.00 96.31 79 ALA A N 1
ATOM 640 C CA . ALA A 1 79 ? 9.225 -1.401 -11.848 1.00 96.31 79 ALA A CA 1
ATOM 641 C C . ALA A 1 79 ? 9.690 -0.134 -11.133 1.00 96.31 79 ALA A C 1
ATOM 643 O O . ALA A 1 79 ? 10.779 0.342 -11.420 1.00 96.31 79 ALA A O 1
ATOM 644 N N . TYR A 1 80 ? 8.912 0.408 -10.196 1.00 94.19 80 TYR A N 1
ATOM 645 C CA . TYR A 1 80 ? 9.369 1.542 -9.376 1.00 94.19 80 TYR A CA 1
ATOM 646 C C . TYR A 1 80 ? 10.393 1.141 -8.299 1.00 94.19 80 TYR A C 1
ATOM 648 O O . TYR A 1 80 ? 11.058 2.004 -7.730 1.00 94.19 80 TYR A O 1
ATOM 656 N N . GLY A 1 81 ? 10.537 -0.165 -8.051 1.00 92.00 81 GLY A N 1
ATOM 657 C CA . GLY A 1 81 ? 11.402 -0.725 -7.016 1.00 92.00 81 GLY A CA 1
ATOM 658 C C . GLY A 1 81 ? 10.729 -0.783 -5.641 1.00 92.00 81 GLY A C 1
ATOM 659 O O . GLY A 1 81 ? 9.678 -0.183 -5.407 1.00 92.00 81 GLY A O 1
ATOM 660 N N . PHE A 1 82 ? 11.347 -1.530 -4.726 1.00 93.00 82 PHE A N 1
ATOM 661 C CA . PHE A 1 82 ? 10.995 -1.538 -3.308 1.00 93.00 82 PHE A CA 1
ATOM 662 C C . PHE A 1 82 ? 12.087 -0.767 -2.561 1.00 93.00 82 PHE A C 1
ATOM 664 O O . PHE A 1 82 ? 13.179 -1.302 -2.387 1.00 93.00 82 PHE A O 1
ATOM 671 N N . PRO A 1 83 ? 11.838 0.494 -2.174 1.00 93.00 83 PRO A N 1
ATOM 672 C CA . PRO A 1 83 ? 12.892 1.399 -1.735 1.00 93.00 83 PRO A CA 1
ATOM 673 C C . PRO A 1 83 ? 13.561 0.916 -0.450 1.00 93.00 83 PRO A C 1
ATOM 675 O O . PRO A 1 83 ? 14.744 1.139 -0.276 1.00 93.00 83 PRO A O 1
ATOM 678 N N . TRP A 1 84 ? 12.850 0.189 0.413 1.00 91.75 84 TRP A N 1
ATOM 679 C CA . TRP A 1 84 ? 13.391 -0.332 1.673 1.00 91.75 84 TRP A CA 1
ATOM 680 C C . TRP A 1 84 ? 14.242 -1.602 1.520 1.00 91.75 84 TRP A C 1
ATOM 682 O O . TRP A 1 84 ? 14.673 -2.156 2.525 1.00 91.75 84 TRP A O 1
ATOM 692 N N . ALA A 1 85 ? 14.452 -2.107 0.299 1.00 93.38 85 ALA A N 1
ATOM 693 C CA . ALA A 1 85 ? 15.408 -3.184 0.067 1.00 93.38 85 ALA A CA 1
ATOM 694 C C . ALA A 1 85 ? 16.817 -2.594 -0.050 1.00 93.38 85 ALA A C 1
ATOM 696 O O . ALA A 1 85 ? 17.077 -1.803 -0.956 1.00 93.38 85 ALA A O 1
ATOM 697 N N . ASP A 1 86 ? 17.722 -3.018 0.830 1.00 94.44 86 ASP A N 1
ATOM 698 C CA . ASP A 1 86 ? 19.138 -2.664 0.754 1.00 94.44 86 ASP A CA 1
ATOM 699 C C . ASP A 1 86 ? 19.856 -3.535 -0.288 1.00 94.44 86 ASP A C 1
ATOM 701 O O . ASP A 1 86 ? 20.526 -4.515 0.031 1.00 94.44 86 ASP A O 1
ATOM 705 N N . VAL A 1 87 ? 19.623 -3.227 -1.566 1.00 94.81 87 VAL A N 1
ATOM 706 C CA . VAL A 1 87 ? 20.198 -3.951 -2.707 1.00 94.81 87 VAL A CA 1
ATOM 707 C C . VAL A 1 87 ? 20.739 -2.975 -3.756 1.00 94.81 87 VAL A C 1
ATOM 709 O O . VAL A 1 87 ? 20.092 -1.957 -4.014 1.00 94.81 87 VAL A O 1
ATOM 712 N N . PRO A 1 88 ? 21.842 -3.303 -4.458 1.00 90.75 88 PRO A N 1
ATOM 713 C CA . PRO A 1 88 ? 22.438 -2.409 -5.463 1.00 90.75 88 PRO A CA 1
ATOM 714 C C . PRO A 1 88 ? 21.474 -2.021 -6.597 1.00 90.75 88 PRO A C 1
ATOM 716 O O . PRO A 1 88 ? 21.582 -0.969 -7.229 1.00 90.75 88 PRO A O 1
ATOM 719 N N . ASP A 1 89 ? 20.490 -2.881 -6.864 1.00 90.00 89 ASP A N 1
ATOM 720 C CA . ASP A 1 89 ? 19.522 -2.703 -7.936 1.00 90.00 89 ASP A CA 1
ATOM 721 C C . ASP A 1 89 ? 18.314 -1.826 -7.566 1.00 90.00 89 ASP A C 1
ATOM 723 O O . ASP A 1 89 ? 17.428 -1.654 -8.404 1.00 90.00 89 ASP A O 1
ATOM 727 N N . VAL A 1 90 ? 18.280 -1.210 -6.378 1.00 94.19 90 VAL A N 1
ATOM 728 C CA . VAL A 1 90 ? 17.139 -0.402 -5.919 1.00 94.19 90 VAL A CA 1
ATOM 729 C C . VAL A 1 90 ? 16.784 0.751 -6.876 1.00 94.19 90 VAL A C 1
ATOM 731 O O . VAL A 1 90 ? 17.602 1.235 -7.669 1.00 94.19 90 VAL A O 1
ATOM 734 N N . GLY A 1 91 ? 15.524 1.182 -6.805 1.00 95.19 91 GLY A N 1
ATOM 735 C CA . GLY A 1 91 ? 14.966 2.275 -7.594 1.00 95.19 91 GLY A CA 1
ATOM 736 C C . GLY A 1 91 ? 14.250 1.829 -8.869 1.00 95.19 91 GLY A C 1
ATOM 737 O O . GLY A 1 91 ? 14.106 0.642 -9.176 1.00 95.19 91 GLY A O 1
ATOM 738 N N . ALA A 1 92 ? 13.767 2.820 -9.612 1.00 96.88 92 ALA A N 1
ATOM 739 C CA . ALA A 1 92 ? 12.995 2.604 -10.817 1.00 96.88 92 ALA A CA 1
ATOM 740 C C . ALA A 1 92 ? 13.828 1.898 -11.900 1.00 96.88 92 ALA A C 1
ATOM 742 O O . ALA A 1 92 ? 14.998 2.214 -12.124 1.00 96.88 92 ALA A O 1
ATOM 743 N N . THR A 1 93 ? 13.195 0.969 -12.607 1.00 97.38 93 THR A N 1
ATOM 744 C CA . THR A 1 93 ? 13.774 0.193 -13.701 1.00 97.38 93 THR A CA 1
ATOM 745 C C . THR A 1 93 ? 12.747 0.035 -14.816 1.00 97.38 93 THR A C 1
ATOM 747 O O . THR A 1 93 ? 11.601 -0.352 -14.584 1.00 97.38 93 THR A O 1
ATOM 750 N N . VAL A 1 94 ? 13.173 0.316 -16.044 1.00 98.38 94 VAL A N 1
ATOM 751 C CA . VAL A 1 94 ? 12.426 0.034 -17.269 1.00 98.38 94 VAL A CA 1
ATOM 752 C C . VAL A 1 94 ? 13.037 -1.197 -17.916 1.00 98.38 94 VAL A C 1
ATOM 754 O O . VAL A 1 94 ? 14.238 -1.221 -18.171 1.00 98.38 94 VAL A O 1
ATOM 757 N N . HIS A 1 95 ? 12.211 -2.191 -18.219 1.00 98.38 95 HIS A N 1
ATOM 758 C CA . HIS A 1 95 ? 12.588 -3.370 -18.987 1.00 98.38 95 HIS A CA 1
ATOM 759 C C . HIS A 1 95 ? 11.698 -3.486 -20.223 1.00 98.38 95 HIS A C 1
ATOM 761 O O . HIS A 1 95 ? 10.476 -3.594 -20.112 1.00 98.38 95 HIS A O 1
ATOM 767 N N . VAL A 1 96 ? 12.316 -3.470 -21.398 1.00 98.75 96 VAL A N 1
ATOM 768 C CA . VAL A 1 96 ? 11.648 -3.590 -22.693 1.00 98.75 96 VAL A CA 1
ATOM 769 C C . VAL A 1 96 ? 11.969 -4.947 -23.293 1.00 98.75 96 VAL A C 1
ATOM 771 O O . VAL A 1 96 ? 13.116 -5.389 -23.268 1.00 98.75 96 VAL A O 1
ATOM 774 N N . MET A 1 97 ? 10.956 -5.583 -23.869 1.00 98.38 97 MET A N 1
ATOM 775 C CA . MET A 1 97 ? 11.089 -6.770 -24.698 1.00 98.38 97 MET A CA 1
ATOM 776 C C . MET A 1 97 ? 10.518 -6.503 -26.090 1.00 98.38 97 MET A C 1
ATOM 778 O O . MET A 1 97 ? 9.421 -5.963 -26.219 1.00 98.38 97 MET A O 1
ATOM 782 N N . THR A 1 98 ? 11.238 -6.947 -27.112 1.00 98.50 98 THR A N 1
ATOM 783 C CA . THR A 1 98 ? 10.830 -6.968 -28.521 1.00 98.50 98 THR A CA 1
ATOM 784 C C . THR A 1 98 ? 11.025 -8.378 -29.089 1.00 98.50 98 THR A C 1
ATOM 786 O O . THR A 1 98 ? 11.436 -9.302 -28.371 1.00 98.50 98 THR A O 1
ATOM 789 N N . ASN A 1 99 ? 10.715 -8.551 -30.375 1.00 98.00 99 ASN A N 1
ATOM 790 C CA . ASN A 1 99 ? 10.864 -9.805 -31.105 1.00 98.00 99 ASN A CA 1
ATOM 791 C C . ASN A 1 99 ? 12.012 -9.713 -32.123 1.00 98.00 99 ASN A C 1
ATOM 793 O O . ASN A 1 99 ? 11.786 -9.352 -33.276 1.00 98.00 99 ASN A O 1
ATOM 797 N N . GLY A 1 100 ? 13.241 -10.012 -31.699 1.00 98.12 100 GLY A N 1
ATOM 798 C CA . GLY A 1 100 ? 14.417 -10.002 -32.576 1.00 98.12 100 GLY A CA 1
ATOM 799 C C . GLY A 1 100 ? 14.940 -8.613 -32.965 1.00 98.12 100 GLY A C 1
ATOM 800 O O . GLY A 1 100 ? 15.854 -8.537 -33.782 1.00 98.12 100 GLY A O 1
ATOM 801 N N . ASP A 1 101 ? 14.390 -7.527 -32.409 1.00 98.44 101 ASP A N 1
ATOM 802 C CA . ASP A 1 101 ? 14.736 -6.148 -32.782 1.00 98.44 101 ASP A CA 1
ATOM 803 C C . ASP A 1 101 ? 15.387 -5.393 -31.615 1.00 98.44 101 ASP A C 1
ATOM 805 O O . ASP A 1 101 ? 14.713 -4.857 -30.729 1.00 98.44 101 ASP A O 1
ATOM 809 N N . GLN A 1 102 ? 16.720 -5.366 -31.615 1.00 98.56 102 GLN A N 1
ATOM 810 C CA . GLN A 1 102 ? 17.506 -4.708 -30.571 1.00 98.56 102 GLN A CA 1
ATOM 811 C C . GLN A 1 102 ? 17.421 -3.180 -30.659 1.00 98.56 102 GLN A C 1
ATOM 813 O O . GLN A 1 102 ? 17.310 -2.518 -29.630 1.00 98.56 102 GLN A O 1
ATOM 818 N N . ILE A 1 103 ? 17.404 -2.618 -31.872 1.00 98.75 103 ILE A N 1
ATOM 819 C CA . ILE A 1 103 ? 17.351 -1.164 -32.085 1.00 98.75 103 ILE A CA 1
ATOM 820 C C . ILE A 1 103 ? 16.043 -0.607 -31.517 1.00 98.75 103 ILE A C 1
ATOM 822 O O . ILE A 1 103 ? 16.039 0.420 -30.835 1.00 98.75 103 ILE A O 1
ATOM 826 N N . LEU A 1 104 ? 14.930 -1.305 -31.756 1.00 98.81 104 LEU A N 1
ATOM 827 C CA . LEU A 1 104 ? 13.639 -0.949 -31.186 1.00 98.81 104 LEU A CA 1
ATOM 828 C C . LEU A 1 104 ? 13.634 -1.069 -29.658 1.00 98.81 104 LEU A C 1
ATOM 830 O O . LEU A 1 104 ? 13.107 -0.179 -28.989 1.00 98.81 104 LEU A O 1
ATOM 834 N N . ALA A 1 105 ? 14.222 -2.138 -29.108 1.00 98.75 105 ALA A N 1
ATOM 835 C CA . ALA A 1 105 ? 14.289 -2.343 -27.663 1.00 98.75 105 ALA A CA 1
ATOM 836 C C . ALA A 1 105 ? 15.021 -1.184 -26.974 1.00 98.75 105 ALA A C 1
ATOM 838 O O . ALA A 1 105 ? 14.488 -0.603 -26.027 1.00 98.75 105 ALA A O 1
ATOM 839 N N . ASP A 1 106 ? 16.196 -0.810 -27.486 1.00 98.88 106 ASP A N 1
ATOM 840 C CA . ASP A 1 106 ? 16.995 0.290 -26.945 1.00 98.88 106 ASP A CA 1
ATOM 841 C C . ASP A 1 106 ? 16.276 1.634 -27.067 1.00 98.88 106 ASP A C 1
ATOM 843 O O . ASP A 1 106 ? 16.130 2.334 -26.066 1.00 98.88 106 ASP A O 1
ATOM 847 N N . ARG A 1 107 ? 15.710 1.943 -28.243 1.00 98.81 107 ARG A N 1
ATOM 848 C CA . ARG A 1 107 ? 14.970 3.195 -28.479 1.00 98.81 107 ARG A CA 1
ATOM 849 C C . ARG A 1 107 ? 13.835 3.400 -27.476 1.00 98.81 107 ARG A C 1
ATOM 851 O O . ARG A 1 107 ? 13.634 4.504 -26.978 1.00 98.81 107 ARG A O 1
ATOM 858 N N . ILE A 1 108 ? 13.064 2.348 -27.206 1.00 98.81 108 ILE A N 1
ATOM 859 C CA . ILE A 1 108 ? 11.942 2.414 -26.263 1.00 98.81 108 ILE A CA 1
ATOM 860 C C . ILE A 1 108 ? 12.457 2.537 -24.829 1.00 98.81 108 ILE A C 1
ATOM 862 O O . ILE A 1 108 ? 11.885 3.288 -24.038 1.00 98.81 108 ILE A O 1
ATOM 866 N N . ALA A 1 109 ? 13.515 1.804 -24.477 1.00 98.81 109 ALA A N 1
ATOM 867 C CA . ALA A 1 109 ? 14.064 1.832 -23.129 1.00 98.81 109 ALA A CA 1
ATOM 868 C C . ALA A 1 109 ? 14.643 3.216 -22.793 1.00 98.81 109 ALA A C 1
ATOM 870 O O . ALA A 1 109 ? 14.382 3.722 -21.699 1.00 98.81 109 ALA A O 1
ATOM 871 N N . ASP A 1 110 ? 15.344 3.844 -23.742 1.00 98.75 110 ASP A N 1
ATOM 872 C CA . ASP A 1 110 ? 15.852 5.215 -23.628 1.00 98.75 110 ASP A CA 1
ATOM 873 C C . ASP A 1 110 ? 14.696 6.211 -23.465 1.00 98.75 110 ASP A C 1
ATOM 875 O O . ASP A 1 110 ? 14.643 6.943 -22.478 1.00 98.75 110 ASP A O 1
ATOM 879 N N . ASP A 1 111 ? 13.693 6.156 -24.348 1.00 98.75 111 ASP A N 1
ATOM 880 C CA . ASP A 1 111 ? 1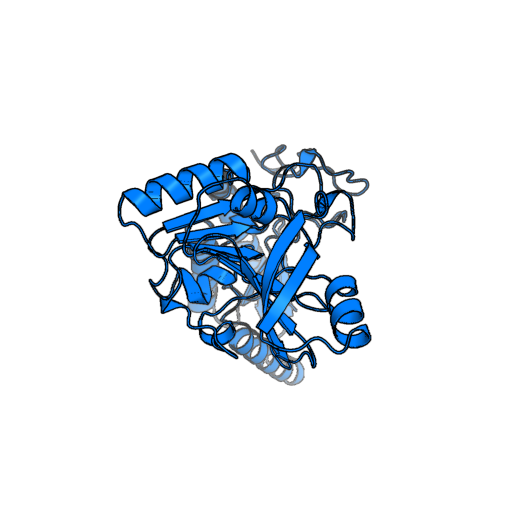2.533 7.051 -24.301 1.00 98.75 111 ASP A CA 1
ATOM 881 C C . ASP A 1 111 ? 11.748 6.962 -22.981 1.00 98.75 111 ASP A C 1
ATOM 883 O O . ASP A 1 111 ? 11.348 7.975 -22.403 1.00 98.75 111 ASP A O 1
ATOM 887 N N . MET A 1 112 ? 11.518 5.745 -22.489 1.00 98.81 112 MET A N 1
ATOM 888 C CA . MET A 1 112 ? 10.839 5.519 -21.215 1.00 98.81 112 MET A CA 1
ATOM 889 C C . MET A 1 112 ? 11.688 5.995 -20.034 1.00 98.81 112 MET A C 1
ATOM 891 O O . MET A 1 112 ? 11.149 6.601 -19.106 1.00 98.81 112 MET A O 1
ATOM 895 N N . SER A 1 113 ? 13.001 5.748 -20.062 1.00 98.50 113 SER A N 1
ATOM 896 C CA . SER A 1 113 ? 13.916 6.196 -19.012 1.00 98.50 113 SER A CA 1
ATOM 897 C C . SER A 1 113 ? 13.969 7.720 -18.932 1.00 98.50 113 SER A C 1
ATOM 899 O O . SER A 1 113 ? 13.814 8.291 -17.852 1.00 98.50 113 SER A O 1
ATOM 901 N N . ASP A 1 114 ? 14.096 8.380 -20.081 1.00 98.31 114 ASP A N 1
ATOM 902 C CA . ASP A 1 114 ? 14.124 9.837 -20.197 1.00 98.31 114 ASP A CA 1
ATOM 903 C C . ASP A 1 114 ? 12.794 10.475 -19.826 1.00 98.31 114 ASP A C 1
ATOM 905 O O . ASP A 1 114 ? 12.766 11.541 -19.208 1.00 98.31 114 ASP A O 1
ATOM 909 N N . PHE A 1 115 ? 11.679 9.820 -20.149 1.00 98.62 115 PHE A N 1
ATOM 910 C CA . PHE A 1 115 ? 10.372 10.284 -19.714 1.00 98.62 115 PHE A CA 1
ATOM 911 C C . PHE A 1 115 ? 10.236 10.254 -18.193 1.00 98.62 115 PHE A C 1
ATOM 913 O O . PHE A 1 115 ? 9.835 11.264 -17.619 1.00 98.62 115 PHE A O 1
ATOM 920 N N . ILE A 1 116 ? 10.597 9.137 -17.548 1.00 98.25 116 ILE A N 1
ATOM 921 C CA . ILE A 1 116 ? 10.560 9.013 -16.083 1.00 98.25 116 ILE A CA 1
ATOM 922 C C . ILE A 1 116 ? 11.459 10.070 -15.443 1.00 98.25 116 ILE A C 1
ATOM 924 O O . ILE A 1 116 ? 11.021 10.744 -14.515 1.00 98.25 116 ILE A O 1
ATOM 928 N N . TRP A 1 117 ? 12.677 10.263 -15.963 1.00 97.69 117 TRP A N 1
ATOM 929 C CA . TRP A 1 117 ? 13.564 11.323 -15.487 1.00 97.69 117 TRP A CA 1
ATOM 930 C C . TRP A 1 117 ? 12.906 12.697 -15.617 1.00 97.69 117 TRP A C 1
ATOM 932 O O . TRP A 1 117 ? 12.861 13.447 -14.647 1.00 97.69 117 TRP A O 1
ATOM 942 N N . ARG A 1 118 ? 12.331 13.028 -16.777 1.00 97.56 118 ARG A N 1
ATOM 943 C CA . ARG A 1 118 ? 11.702 14.334 -17.027 1.00 97.56 118 ARG A CA 1
ATOM 944 C C . ARG A 1 118 ? 10.553 14.654 -16.070 1.00 97.56 118 ARG A C 1
ATOM 946 O O . ARG A 1 118 ? 10.392 15.812 -15.711 1.00 97.56 118 ARG A O 1
ATOM 953 N N . VAL A 1 119 ? 9.758 13.660 -15.676 1.00 97.19 119 VAL A N 1
ATOM 954 C CA . VAL A 1 119 ? 8.580 13.863 -14.810 1.00 97.19 119 VAL A CA 1
ATOM 955 C C . VAL A 1 119 ? 8.853 13.585 -13.327 1.00 97.19 119 VAL A C 1
ATOM 957 O O . VAL A 1 119 ? 7.924 13.628 -12.524 1.00 97.19 119 VAL A O 1
ATOM 960 N N . ARG A 1 120 ? 10.107 13.289 -12.953 1.00 96.06 120 ARG A N 1
ATOM 961 C CA . ARG A 1 120 ? 10.480 12.762 -11.629 1.00 96.06 120 ARG A CA 1
ATOM 962 C C . ARG A 1 120 ? 10.066 13.642 -10.452 1.00 96.06 120 ARG A C 1
ATOM 964 O O . ARG A 1 120 ? 9.692 13.102 -9.421 1.00 96.06 120 ARG A O 1
ATOM 971 N N . GLU A 1 121 ? 10.109 14.964 -10.605 1.00 94.69 121 GLU A N 1
ATOM 972 C CA . GLU A 1 121 ? 9.777 15.903 -9.525 1.00 94.69 121 GLU A CA 1
ATOM 973 C C . GLU A 1 121 ? 8.323 15.729 -9.075 1.00 94.69 121 GLU A C 1
ATOM 975 O O . GLU A 1 121 ? 8.037 15.694 -7.883 1.00 94.69 121 GLU A O 1
ATOM 980 N N . GLY A 1 122 ? 7.413 15.481 -10.024 1.00 93.31 122 GLY A N 1
ATOM 981 C CA . GLY A 1 122 ? 6.003 15.233 -9.728 1.00 93.31 122 GLY A CA 1
ATOM 982 C C . GLY A 1 122 ? 5.735 13.926 -8.973 1.00 93.31 122 GLY A C 1
ATOM 983 O O . GLY A 1 122 ? 4.620 13.728 -8.504 1.00 93.31 122 GLY A O 1
ATOM 984 N N . LEU A 1 123 ? 6.717 13.022 -8.845 1.00 91.31 123 LEU A N 1
ATOM 985 C CA . LEU A 1 123 ? 6.569 11.809 -8.030 1.00 91.31 123 LEU A CA 1
ATOM 986 C C . LEU A 1 123 ? 6.609 12.114 -6.526 1.00 91.31 123 LEU A C 1
ATOM 988 O O . LEU A 1 123 ? 6.187 11.273 -5.741 1.00 91.31 123 LEU A O 1
ATOM 992 N N . PHE A 1 124 ? 7.095 13.288 -6.118 1.00 86.81 124 PHE A N 1
ATOM 993 C CA . PHE A 1 124 ? 7.236 13.688 -4.717 1.00 86.81 124 PHE A CA 1
ATOM 994 C C . PHE A 1 124 ? 6.275 14.840 -4.427 1.00 86.81 124 PHE A C 1
ATOM 996 O O . PHE A 1 124 ? 6.676 15.994 -4.312 1.00 86.81 124 PHE A O 1
ATOM 1003 N N . GLY A 1 125 ? 4.982 14.503 -4.395 1.00 74.44 125 GLY A N 1
ATOM 1004 C CA . GLY A 1 125 ? 3.905 15.416 -4.011 1.00 74.44 125 GLY A CA 1
ATOM 1005 C C . GLY A 1 125 ? 3.818 15.621 -2.495 1.00 74.44 125 GLY A C 1
ATOM 1006 O O . GLY A 1 125 ? 4.830 15.615 -1.794 1.00 74.44 125 GLY A O 1
ATOM 1007 N N . ASP A 1 126 ? 2.598 15.784 -1.981 1.00 70.81 126 ASP A N 1
ATOM 1008 C CA . ASP A 1 126 ? 2.375 16.066 -0.562 1.00 70.81 126 ASP A CA 1
ATOM 1009 C C . ASP A 1 126 ? 2.927 14.962 0.345 1.00 70.81 126 ASP A C 1
ATOM 1011 O O . ASP A 1 126 ? 2.579 13.781 0.239 1.00 70.81 126 ASP A O 1
ATOM 1015 N N . ILE A 1 127 ? 3.778 15.382 1.280 1.00 77.12 127 ILE A N 1
ATOM 1016 C CA . ILE A 1 127 ? 4.320 14.516 2.319 1.00 77.12 127 ILE A CA 1
ATOM 1017 C C . ILE A 1 127 ? 3.153 14.086 3.218 1.00 77.12 127 ILE A C 1
ATOM 1019 O O . ILE A 1 127 ? 2.409 14.944 3.708 1.00 77.12 127 ILE A O 1
ATOM 1023 N N . PRO A 1 128 ? 2.979 12.778 3.461 1.00 87.06 128 PRO A N 1
ATOM 1024 C CA . PRO A 1 128 ? 1.973 12.303 4.393 1.00 87.06 128 PRO A CA 1
ATOM 1025 C C . PRO A 1 128 ? 2.091 12.942 5.780 1.00 87.06 128 PRO A C 1
ATOM 1027 O O . PRO A 1 128 ? 3.177 13.268 6.260 1.00 87.06 128 PRO A O 1
ATOM 1030 N N . ALA A 1 129 ? 0.951 13.126 6.436 1.00 91.75 129 ALA A N 1
ATOM 1031 C CA . ALA A 1 129 ? 0.887 13.800 7.722 1.00 91.75 129 ALA A CA 1
ATOM 1032 C C . ALA A 1 129 ? 1.315 12.867 8.861 1.00 91.75 129 ALA A C 1
ATOM 1034 O O . ALA A 1 129 ? 1.026 11.675 8.843 1.00 91.75 129 ALA A O 1
ATOM 1035 N N . ARG A 1 130 ? 1.939 13.420 9.907 1.00 92.88 130 ARG A N 1
ATOM 1036 C CA . ARG A 1 130 ? 2.132 12.690 11.172 1.00 92.88 130 ARG A CA 1
ATOM 1037 C C . ARG A 1 130 ? 0.773 12.300 11.779 1.00 92.88 130 ARG A C 1
ATOM 1039 O O . ARG A 1 130 ? -0.196 13.023 11.533 1.00 92.88 130 ARG A O 1
ATOM 1046 N N . PRO A 1 131 ? 0.684 11.241 12.608 1.00 93.25 131 PRO A N 1
ATOM 1047 C CA . PRO A 1 131 ? -0.587 10.716 13.112 1.00 93.25 131 PRO A CA 1
ATOM 1048 C C . PRO A 1 131 ? -1.438 11.780 13.803 1.00 93.25 131 PRO A C 1
ATOM 1050 O O . PRO A 1 131 ? -2.615 11.918 13.492 1.00 93.25 131 PRO A O 1
ATOM 1053 N N . GLU A 1 132 ? -0.832 12.612 14.653 1.00 94.44 132 GLU A N 1
ATOM 1054 C CA . GLU A 1 132 ? -1.530 13.705 15.339 1.00 94.44 132 GLU A CA 1
ATOM 1055 C C . GLU A 1 132 ? -2.117 14.743 14.366 1.00 94.44 132 GLU A C 1
ATOM 1057 O O . GLU A 1 132 ? -3.268 15.164 14.504 1.00 94.44 132 GLU A O 1
ATOM 1062 N N . VAL A 1 133 ? -1.336 15.149 13.361 1.00 95.31 133 VAL A N 1
ATOM 1063 C CA . VAL A 1 133 ? -1.769 16.112 12.339 1.00 95.31 133 VAL A CA 1
ATOM 1064 C C . VAL A 1 133 ? -2.868 15.504 11.471 1.00 95.31 133 VAL A C 1
ATOM 1066 O O . VAL A 1 133 ? -3.835 16.187 11.136 1.00 95.31 133 VAL A O 1
ATOM 1069 N N . ALA A 1 134 ? -2.742 14.225 11.119 1.00 95.19 134 ALA A N 1
ATOM 1070 C CA . ALA A 1 134 ? -3.724 13.510 10.323 1.00 95.19 134 ALA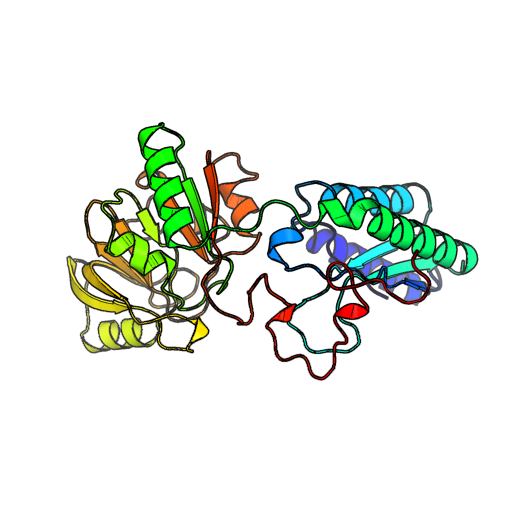 A CA 1
ATOM 1071 C C . ALA A 1 134 ? -5.068 13.390 11.050 1.00 95.19 134 ALA A C 1
ATOM 1073 O O . ALA A 1 134 ? -6.103 13.706 10.466 1.00 95.19 134 ALA A O 1
ATOM 1074 N N . THR A 1 135 ? -5.059 13.009 12.331 1.00 95.00 135 THR A N 1
ATOM 1075 C CA . THR A 1 135 ? -6.288 12.931 13.133 1.00 95.00 135 THR A CA 1
ATOM 1076 C C . THR A 1 135 ? -6.914 14.303 13.354 1.00 95.00 135 THR A C 1
ATOM 1078 O O . THR A 1 135 ? -8.127 14.430 13.230 1.00 95.00 135 THR A O 1
ATOM 1081 N N . ASN A 1 136 ? -6.118 15.361 13.558 1.00 95.31 136 ASN A N 1
ATOM 1082 C CA . ASN A 1 136 ? -6.645 16.732 13.619 1.00 95.31 136 ASN A CA 1
ATOM 1083 C C . ASN A 1 136 ? -7.342 17.137 12.310 1.00 95.31 136 ASN A C 1
ATOM 1085 O O . ASN A 1 136 ? -8.439 17.689 12.341 1.00 95.31 136 ASN A O 1
ATOM 1089 N N . ARG A 1 137 ? -6.743 16.821 11.153 1.00 95.88 137 ARG A N 1
ATOM 1090 C CA . ARG A 1 137 ? -7.364 17.064 9.840 1.00 95.88 137 ARG A CA 1
ATOM 1091 C C . ARG A 1 137 ? -8.651 16.258 9.654 1.00 95.88 137 ARG A C 1
ATOM 1093 O O . ARG A 1 137 ? -9.607 16.792 9.102 1.00 95.88 137 ARG A O 1
ATOM 1100 N N . ALA A 1 138 ? -8.696 15.012 10.129 1.00 96.25 138 ALA A N 1
ATOM 1101 C CA . ALA A 1 138 ? -9.913 14.201 10.096 1.00 96.25 138 ALA A CA 1
ATOM 1102 C C . ALA A 1 138 ? -11.025 14.798 10.970 1.00 96.25 138 ALA A C 1
ATOM 1104 O O . ALA A 1 138 ? -12.163 14.869 10.523 1.00 96.25 138 ALA A O 1
ATOM 1105 N N . VAL A 1 139 ? -10.706 15.307 12.164 1.00 94.81 139 VAL A N 1
ATOM 1106 C CA . VAL A 1 139 ? -11.682 16.016 13.011 1.00 94.81 139 VAL A CA 1
ATOM 1107 C C . VAL A 1 139 ? -12.244 17.245 12.290 1.00 94.81 139 VAL A C 1
ATOM 1109 O O . VAL A 1 139 ? -13.458 17.437 12.270 1.00 94.81 139 VAL A O 1
ATOM 1112 N N . THR A 1 140 ? -11.397 18.053 11.645 1.00 95.50 140 THR A N 1
ATOM 1113 C CA . THR A 1 140 ? -11.862 19.195 10.839 1.00 95.50 140 THR A CA 1
ATOM 1114 C C . THR A 1 140 ? -12.778 18.747 9.698 1.00 95.50 140 THR A C 1
ATOM 1116 O O . THR A 1 140 ? -13.892 19.251 9.579 1.00 95.50 140 THR A O 1
ATOM 1119 N N . ALA A 1 141 ? -12.356 17.756 8.909 1.00 96.00 141 ALA A N 1
ATOM 1120 C CA . ALA A 1 141 ? -13.138 17.225 7.794 1.00 96.00 141 ALA A CA 1
ATOM 1121 C C . ALA A 1 141 ? -14.493 16.648 8.246 1.00 96.00 141 ALA A C 1
ATOM 1123 O O . ALA A 1 141 ? -15.495 16.801 7.548 1.00 96.00 141 ALA A O 1
ATOM 1124 N N . PHE A 1 142 ? -14.543 16.025 9.426 1.00 95.00 142 PHE A N 1
ATOM 1125 C CA . PHE A 1 142 ? -15.771 15.495 10.013 1.00 95.00 142 PHE A CA 1
ATOM 1126 C C . PHE A 1 142 ? -16.764 16.622 10.320 1.00 95.00 142 PHE A C 1
ATOM 1128 O O . PHE A 1 142 ? -17.912 16.573 9.882 1.00 95.00 142 PHE A O 1
ATOM 1135 N N . VAL A 1 143 ? -16.307 17.683 10.998 1.00 94.50 143 VAL A N 1
ATOM 1136 C CA . VAL A 1 143 ? -17.131 18.866 11.316 1.00 94.50 143 VAL A CA 1
ATOM 1137 C C . VAL A 1 143 ? -17.638 19.564 10.046 1.00 94.50 143 VAL A C 1
ATOM 1139 O O . VAL A 1 143 ? -18.749 20.089 10.026 1.00 94.50 143 VAL A O 1
ATOM 1142 N N . GLU A 1 144 ? -16.859 19.531 8.965 1.00 95.88 144 GLU A N 1
ATOM 1143 C CA . GLU A 1 144 ? -17.217 20.091 7.654 1.00 95.88 144 GLU A CA 1
ATOM 1144 C C . GLU A 1 144 ? -18.099 19.163 6.788 1.00 95.88 144 GLU A C 1
ATOM 1146 O O . GLU A 1 144 ? -18.377 19.473 5.622 1.00 95.88 144 GLU A O 1
ATOM 1151 N N . GLY A 1 145 ? -18.533 18.011 7.314 1.00 95.38 145 GLY A N 1
ATOM 1152 C CA . GLY A 1 145 ? -19.367 17.050 6.584 1.00 95.38 145 GLY A CA 1
ATOM 1153 C C . GLY A 1 145 ? -18.661 16.434 5.370 1.00 95.38 145 GLY A C 1
ATOM 1154 O O . GLY A 1 145 ? -19.280 16.189 4.328 1.00 95.38 145 GLY A O 1
ATOM 1155 N N . GLN A 1 146 ? -17.344 16.238 5.454 1.00 96.88 146 GLN A N 1
ATOM 1156 C CA . GLN A 1 146 ? -16.513 15.625 4.412 1.00 96.88 146 GLN A CA 1
ATOM 1157 C C . GLN A 1 146 ? -16.269 14.124 4.668 1.00 96.88 146 GLN A C 1
ATOM 1159 O O . GLN A 1 146 ? -15.185 13.610 4.379 1.00 96.88 146 GLN A O 1
ATOM 1164 N N . THR A 1 147 ? -17.275 13.433 5.209 1.00 96.31 147 THR A N 1
ATOM 1165 C CA . THR A 1 147 ? -17.287 11.987 5.475 1.00 96.31 147 THR A CA 1
ATOM 1166 C C . THR A 1 147 ? -17.838 11.195 4.276 1.00 96.31 147 THR A C 1
ATOM 1168 O O . THR A 1 147 ? -18.567 11.769 3.456 1.00 96.31 147 THR A O 1
ATOM 1171 N N . PRO A 1 148 ? -17.492 9.901 4.131 1.00 97.56 148 PRO A N 1
ATOM 1172 C CA . PRO A 1 148 ? -16.514 9.141 4.918 1.00 97.56 148 PRO A CA 1
ATOM 1173 C C . PRO A 1 148 ? -15.062 9.611 4.736 1.00 97.56 148 PRO A C 1
ATOM 1175 O O . PRO A 1 148 ? -14.653 10.003 3.639 1.00 97.56 148 PRO A O 1
ATOM 1178 N N . ILE A 1 149 ? -14.279 9.570 5.817 1.00 98.25 149 ILE A N 1
ATOM 1179 C CA . ILE A 1 149 ? -12.861 9.963 5.843 1.00 98.25 149 ILE A CA 1
ATOM 1180 C C . ILE A 1 149 ? -11.988 8.715 5.931 1.00 98.25 149 ILE A C 1
ATOM 1182 O O . ILE A 1 149 ? -12.235 7.845 6.757 1.00 98.25 149 ILE A O 1
ATOM 1186 N N . VAL A 1 150 ? -10.912 8.648 5.150 1.00 97.81 150 VAL A N 1
ATOM 1187 C CA . VAL A 1 150 ? -9.889 7.604 5.281 1.00 97.81 150 VAL A CA 1
ATOM 1188 C C . VAL A 1 150 ? -8.592 8.192 5.821 1.00 97.81 150 VAL A C 1
ATOM 1190 O O . VAL A 1 150 ? -7.977 9.056 5.196 1.00 97.81 150 VAL A O 1
ATOM 1193 N N . LEU A 1 151 ? -8.143 7.659 6.954 1.00 96.88 151 LEU A N 1
ATOM 1194 C CA . LEU A 1 151 ? -6.788 7.789 7.475 1.00 96.88 151 LEU A CA 1
ATOM 1195 C C . LEU A 1 151 ? -5.968 6.583 6.996 1.00 96.88 151 LEU A C 1
ATOM 1197 O O . LEU A 1 151 ? -6.047 5.492 7.560 1.00 96.88 151 LEU A O 1
ATOM 1201 N N . ALA A 1 152 ? -5.198 6.764 5.925 1.00 94.62 152 ALA A N 1
ATOM 1202 C CA . ALA A 1 152 ? -4.382 5.703 5.342 1.00 94.62 152 ALA A CA 1
ATOM 1203 C C . ALA A 1 152 ? -2.999 5.654 6.007 1.00 94.62 152 ALA A C 1
ATOM 1205 O O . ALA A 1 152 ? -2.082 6.380 5.615 1.00 94.62 152 ALA A O 1
ATOM 1206 N N . ASP A 1 153 ? -2.860 4.790 7.010 1.00 91.50 153 ASP A N 1
ATOM 1207 C CA . ASP A 1 153 ? -1.601 4.511 7.700 1.00 91.50 153 ASP A CA 1
ATOM 1208 C C . ASP A 1 153 ? -0.721 3.593 6.846 1.00 91.50 153 ASP A C 1
ATOM 1210 O O . ASP A 1 153 ? -1.001 2.406 6.655 1.00 91.50 153 ASP A O 1
ATOM 1214 N N . TYR A 1 154 ? 0.349 4.154 6.291 1.00 85.19 154 TYR A N 1
ATOM 1215 C CA . TYR A 1 154 ? 1.217 3.429 5.362 1.00 85.19 154 TYR A CA 1
ATOM 1216 C C . TYR A 1 154 ? 2.461 2.827 6.017 1.00 85.19 154 TYR A C 1
ATOM 1218 O O . TYR A 1 154 ? 3.131 1.996 5.382 1.00 85.19 154 TYR A O 1
ATOM 1226 N N . SER A 1 155 ? 2.786 3.292 7.225 1.00 77.44 155 SER A N 1
ATOM 1227 C CA . SER A 1 155 ? 4.056 3.039 7.904 1.00 77.44 155 SER A CA 1
ATOM 1228 C C . SER A 1 155 ? 4.254 1.556 8.194 1.00 77.44 155 SER A C 1
ATOM 1230 O O . SER A 1 155 ? 5.293 0.986 7.879 1.00 77.44 155 SER A O 1
ATOM 1232 N N . ASP A 1 156 ? 3.190 0.902 8.642 1.00 81.44 156 ASP A N 1
ATOM 1233 C CA . ASP A 1 156 ? 3.162 -0.514 8.946 1.00 81.44 156 ASP A CA 1
ATOM 1234 C C . ASP A 1 156 ? 1.957 -1.157 8.260 1.00 81.44 156 ASP A C 1
ATOM 1236 O O . ASP A 1 156 ? 0.855 -1.268 8.793 1.00 81.44 156 ASP A O 1
ATOM 1240 N N . ARG A 1 157 ? 2.138 -1.536 6.995 1.00 83.62 157 ARG A N 1
ATOM 1241 C CA . ARG A 1 157 ? 1.062 -2.151 6.216 1.00 83.62 157 ARG A CA 1
ATOM 1242 C C . ARG A 1 157 ? 0.652 -3.470 6.878 1.00 83.62 157 ARG A C 1
ATOM 1244 O O . ARG A 1 157 ? 1.461 -4.394 6.919 1.00 83.62 157 ARG A O 1
ATOM 1251 N N . SER A 1 158 ? -0.623 -3.585 7.262 1.00 87.06 158 SER A N 1
ATOM 1252 C CA . SER A 1 158 ? -1.264 -4.767 7.873 1.00 87.06 158 SER A CA 1
ATOM 1253 C C . SER A 1 158 ? -0.736 -5.250 9.234 1.00 87.06 158 SER A C 1
ATOM 1255 O O . SER A 1 158 ? -1.186 -6.298 9.694 1.00 87.06 158 SER A O 1
ATOM 1257 N N . GLY A 1 159 ? 0.216 -4.544 9.849 1.00 92.56 159 GLY A N 1
ATOM 1258 C CA . GLY A 1 159 ? 0.875 -4.983 11.080 1.00 92.56 159 GLY A CA 1
ATOM 1259 C C . GLY A 1 159 ? 0.224 -4.504 12.376 1.00 92.56 159 GLY A C 1
ATOM 1260 O O . GLY A 1 159 ? -0.978 -4.231 12.435 1.00 92.56 159 GLY A O 1
ATOM 1261 N N . ASP A 1 160 ? 1.031 -4.482 13.433 1.00 95.06 160 ASP A N 1
ATOM 1262 C CA . ASP A 1 160 ? 0.640 -4.218 14.818 1.00 95.06 160 ASP A CA 1
ATOM 1263 C C . ASP A 1 160 ? 0.827 -2.753 15.242 1.00 95.06 160 ASP A C 1
ATOM 1265 O O . ASP A 1 160 ? 0.626 -2.435 16.409 1.00 95.06 160 ASP A O 1
ATOM 1269 N N . SER A 1 161 ? 1.218 -1.844 14.343 1.00 94.31 161 SER A N 1
ATOM 1270 C CA . SER A 1 161 ? 1.524 -0.472 14.742 1.00 94.31 161 SER A CA 1
ATOM 1271 C C . SER A 1 161 ? 0.304 0.313 15.231 1.00 94.31 161 SER A C 1
ATOM 1273 O O . SER A 1 161 ? -0.768 0.288 14.615 1.00 94.31 161 SER A O 1
ATOM 1275 N N . THR A 1 162 ? 0.505 1.076 16.302 1.00 95.56 162 THR A N 1
ATOM 1276 C CA . THR A 1 162 ? -0.551 1.687 17.112 1.00 95.56 162 THR A CA 1
ATOM 1277 C C . THR A 1 162 ? -0.592 3.208 17.058 1.00 95.56 162 THR A C 1
ATOM 1279 O O . THR A 1 162 ? -1.537 3.781 17.589 1.00 95.56 162 THR A O 1
ATOM 1282 N N . PHE A 1 163 ? 0.345 3.899 16.396 1.00 95.19 163 PHE A N 1
ATOM 1283 C CA . PHE A 1 163 ? 0.416 5.370 16.465 1.00 95.19 163 PHE A CA 1
ATOM 1284 C C . PHE A 1 163 ? -0.898 6.074 16.098 1.00 95.19 163 PHE A C 1
ATOM 1286 O O . PHE A 1 163 ? -1.278 7.057 16.731 1.00 95.19 163 PHE A O 1
ATOM 1293 N N . THR A 1 164 ? -1.613 5.578 15.084 1.00 95.12 164 THR A N 1
ATOM 1294 C CA . THR A 1 164 ? -2.923 6.136 14.714 1.00 95.12 164 THR A CA 1
ATOM 1295 C C . THR A 1 164 ? -4.020 5.708 15.693 1.00 95.12 164 THR A C 1
ATOM 1297 O O . THR A 1 164 ? -4.864 6.532 16.030 1.00 95.12 164 THR A O 1
ATOM 1300 N N . LEU A 1 165 ? -3.991 4.466 16.201 1.00 96.50 165 LEU A N 1
ATOM 1301 C CA . LEU A 1 165 ? -4.925 4.005 17.240 1.00 96.50 165 LEU A CA 1
ATOM 1302 C C . LEU A 1 165 ? -4.797 4.857 18.507 1.00 96.50 165 LEU A C 1
ATOM 1304 O O . LEU A 1 165 ? -5.809 5.300 19.039 1.00 96.50 165 LEU A O 1
ATOM 1308 N N . GLN A 1 166 ? -3.571 5.139 18.948 1.00 96.56 166 GLN A N 1
ATOM 1309 C CA . GLN A 1 166 ? -3.304 5.981 20.110 1.00 96.56 166 GLN A CA 1
ATOM 1310 C C . GLN A 1 166 ? -3.978 7.348 19.963 1.00 96.56 166 GLN A C 1
ATOM 1312 O O . GLN A 1 166 ? -4.683 7.797 20.860 1.00 96.56 166 GLN A O 1
ATOM 1317 N N . GLN A 1 167 ? -3.848 7.971 18.789 1.00 96.06 167 GLN A N 1
ATOM 1318 C CA . GLN A 1 167 ? -4.496 9.250 18.512 1.00 96.06 167 GLN A CA 1
ATOM 1319 C C . GLN A 1 167 ? -6.028 9.166 18.486 1.00 96.06 167 GLN A C 1
ATOM 1321 O O . GLN A 1 167 ? -6.679 10.140 18.850 1.00 96.06 167 GLN A O 1
ATOM 1326 N N . VAL A 1 168 ? -6.607 8.039 18.061 1.00 95.62 168 VAL A N 1
ATOM 1327 C CA . VAL A 1 168 ? -8.064 7.815 18.093 1.00 95.62 168 VAL A CA 1
ATOM 1328 C C . VAL A 1 168 ? -8.566 7.636 19.528 1.00 95.62 168 VAL A C 1
ATOM 1330 O O . VAL A 1 168 ? -9.631 8.145 19.853 1.00 95.62 168 VAL A O 1
ATOM 1333 N N . VAL A 1 169 ? -7.805 6.953 20.389 1.00 94.88 169 VAL A N 1
ATOM 1334 C CA . VAL A 1 169 ? -8.154 6.749 21.808 1.00 94.88 169 VAL A CA 1
ATOM 1335 C C . VAL A 1 169 ? -8.020 8.043 22.619 1.00 94.88 169 VAL A C 1
ATOM 1337 O O . VAL A 1 169 ? -8.863 8.331 23.464 1.00 94.88 169 VAL A O 1
ATOM 1340 N N . GLU A 1 170 ? -6.979 8.839 22.368 1.00 92.94 170 GLU A N 1
ATOM 1341 C CA . GLU A 1 170 ? -6.690 10.064 23.130 1.00 92.94 170 GLU A CA 1
ATOM 1342 C C . GLU A 1 170 ? -7.563 11.265 22.730 1.00 92.94 170 GLU A C 1
ATOM 1344 O O . GLU A 1 170 ? -7.701 12.217 23.503 1.00 92.94 170 GLU A O 1
ATOM 1349 N N . LYS A 1 171 ? -8.142 11.258 21.523 1.00 86.44 171 LYS A N 1
ATOM 1350 C CA . LYS A 1 171 ? -8.938 12.374 20.990 1.00 86.44 171 LYS A CA 1
ATOM 1351 C C . LYS A 1 171 ? -10.433 12.061 21.015 1.00 86.44 171 LYS A C 1
ATOM 1353 O O . LYS A 1 171 ? -10.821 10.906 20.886 1.00 86.44 171 LYS A O 1
ATOM 1358 N N . PRO A 1 172 ? -11.304 13.085 21.097 1.00 77.12 172 PRO A N 1
ATOM 1359 C CA . PRO A 1 172 ? -12.753 12.907 21.041 1.00 77.12 172 PRO A CA 1
ATOM 1360 C C . PRO A 1 172 ? -13.225 12.651 19.598 1.00 77.12 172 PRO A C 1
ATOM 1362 O O . PRO A 1 172 ? -13.968 13.446 19.025 1.00 77.12 172 PRO A O 1
ATOM 1365 N N . MET A 1 173 ? -12.742 11.573 18.978 1.00 87.75 173 MET A N 1
ATOM 1366 C CA . MET A 1 173 ? -13.240 11.090 17.692 1.00 87.75 173 MET A CA 1
ATOM 1367 C C . MET A 1 173 ? -14.399 10.121 17.929 1.00 87.75 173 MET A C 1
ATOM 1369 O O . MET A 1 173 ? -14.374 9.349 18.887 1.00 87.75 173 MET A O 1
ATOM 1373 N N . SER A 1 174 ? -15.398 10.174 17.052 1.00 93.12 174 SER A N 1
ATOM 1374 C CA . SER A 1 174 ? -16.588 9.323 17.093 1.00 93.12 174 SER A CA 1
ATOM 1375 C C . SER A 1 174 ? -16.811 8.688 15.728 1.00 93.12 174 SER A C 1
ATOM 1377 O O . SER A 1 174 ? -16.479 9.302 14.711 1.00 93.12 174 SER A O 1
ATOM 1379 N N . GLY A 1 175 ? -17.371 7.481 15.697 1.00 97.06 175 GLY A N 1
ATOM 1380 C CA . GLY A 1 175 ? -17.656 6.777 14.444 1.00 97.06 175 GLY A CA 1
ATOM 1381 C C . GLY A 1 175 ? -16.395 6.315 13.708 1.00 97.06 175 GLY A C 1
ATOM 1382 O O . GLY A 1 175 ? -16.369 6.330 12.477 1.00 97.06 175 GLY A O 1
ATOM 1383 N N . VAL A 1 176 ? -15.323 5.969 14.430 1.00 98.31 176 VAL A N 1
ATOM 1384 C CA . VAL A 1 176 ? -14.054 5.519 13.838 1.00 98.31 176 VAL A CA 1
ATOM 1385 C C . VAL A 1 176 ? -13.978 3.996 13.782 1.00 98.31 176 VAL A C 1
ATOM 1387 O O . VAL A 1 176 ? -14.007 3.341 14.819 1.00 98.31 176 VAL A O 1
ATOM 1390 N N . LEU A 1 177 ? -13.739 3.436 12.597 1.00 98.44 177 LEU A N 1
ATOM 1391 C CA . LEU A 1 177 ? -13.331 2.044 12.430 1.00 98.44 177 LEU A CA 1
ATOM 1392 C C . LEU A 1 177 ? -11.818 1.939 12.207 1.00 98.44 177 LEU A C 1
ATOM 1394 O O . LEU A 1 177 ? -11.291 2.332 11.163 1.00 98.44 177 LEU A O 1
ATOM 1398 N N . VAL A 1 178 ? -11.111 1.343 13.164 1.00 98.06 178 VAL A N 1
ATOM 1399 C CA . VAL A 1 178 ? -9.716 0.918 13.012 1.00 98.06 178 VAL A CA 1
ATOM 1400 C C . VAL A 1 178 ? -9.702 -0.492 12.432 1.00 98.06 178 VAL A C 1
ATOM 1402 O O . VAL A 1 178 ? -9.856 -1.484 13.144 1.00 98.06 178 VAL A O 1
ATOM 1405 N N . ALA A 1 179 ? -9.559 -0.571 11.107 1.00 95.81 179 ALA A N 1
ATOM 1406 C CA . ALA A 1 179 ? -9.985 -1.739 10.340 1.00 95.81 179 ALA A CA 1
ATOM 1407 C C . ALA A 1 179 ? -9.151 -3.004 10.568 1.00 95.81 179 ALA A C 1
ATOM 1409 O O . ALA A 1 179 ? -9.661 -4.087 10.325 1.00 95.81 179 ALA A O 1
ATOM 1410 N N . THR A 1 180 ? -7.899 -2.898 11.015 1.00 97.19 180 THR A N 1
ATOM 1411 C CA . THR A 1 180 ? -7.117 -4.046 11.503 1.00 97.19 180 THR A CA 1
ATOM 1412 C C . THR A 1 180 ? -5.909 -3.588 12.303 1.00 97.19 180 THR A C 1
ATOM 1414 O O . THR A 1 180 ? -5.144 -2.752 11.818 1.00 97.19 180 THR A O 1
ATOM 1417 N N . ILE A 1 181 ? -5.668 -4.238 13.437 1.00 98.06 181 ILE A N 1
ATOM 1418 C CA . ILE A 1 181 ? -4.368 -4.311 14.108 1.00 98.06 181 ILE A CA 1
ATOM 1419 C C . ILE A 1 181 ? -4.023 -5.788 14.281 1.00 98.06 181 ILE A C 1
ATOM 1421 O O . ILE A 1 181 ? -4.871 -6.593 14.676 1.00 98.06 181 ILE A O 1
ATOM 1425 N N . ARG A 1 182 ? -2.795 -6.175 13.937 1.00 97.75 182 ARG A N 1
ATOM 1426 C CA . ARG A 1 182 ? -2.302 -7.518 14.253 1.00 97.75 182 ARG A CA 1
ATOM 1427 C C . ARG A 1 182 ? -1.967 -7.589 15.742 1.00 97.75 182 ARG A C 1
ATOM 1429 O O . ARG A 1 182 ? -1.120 -6.832 16.197 1.00 97.75 182 ARG A O 1
ATOM 1436 N N . ASP A 1 183 ? -2.557 -8.538 16.457 1.00 98.50 183 ASP A N 1
ATOM 1437 C CA . ASP A 1 183 ? -2.148 -8.891 17.815 1.00 98.50 183 ASP A CA 1
ATOM 1438 C C . ASP A 1 183 ? -2.537 -10.335 18.148 1.00 98.50 183 ASP A C 1
ATOM 1440 O O . ASP A 1 183 ? -3.659 -10.627 18.567 1.00 98.50 183 ASP A O 1
ATOM 1444 N N . GLU A 1 184 ? -1.609 -11.267 17.928 1.00 98.31 184 GLU A N 1
ATOM 1445 C CA . GLU A 1 184 ? -1.817 -12.666 18.300 1.00 98.31 184 GLU A CA 1
ATOM 1446 C C . GLU A 1 184 ? -1.982 -12.875 19.811 1.00 98.31 184 GLU A C 1
ATOM 1448 O O . GLU A 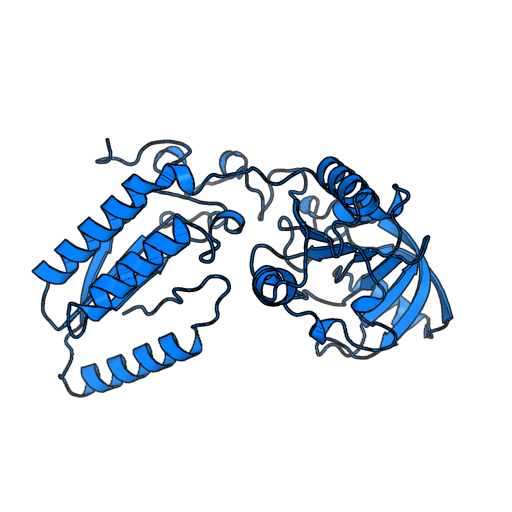1 184 ? -2.746 -13.752 20.207 1.00 98.31 184 GLU A O 1
ATOM 1453 N N . ASN A 1 185 ? -1.351 -12.055 20.655 1.00 98.38 185 ASN A N 1
ATOM 1454 C CA . ASN A 1 185 ? -1.386 -12.238 22.106 1.00 98.38 185 ASN A CA 1
ATOM 1455 C C . ASN A 1 185 ? -2.778 -11.919 22.657 1.00 98.38 185 ASN A C 1
ATOM 1457 O O . ASN A 1 185 ? -3.291 -12.640 23.516 1.00 98.38 185 ASN A O 1
ATOM 1461 N N . VAL A 1 186 ? -3.422 -10.872 22.126 1.00 98.62 186 VAL A N 1
ATOM 1462 C CA . VAL A 1 186 ? -4.819 -10.558 22.451 1.00 98.62 186 VAL A CA 1
ATOM 1463 C C . VAL A 1 186 ? -5.736 -11.710 22.048 1.00 98.62 186 VAL A C 1
ATOM 1465 O O . VAL A 1 186 ? -6.559 -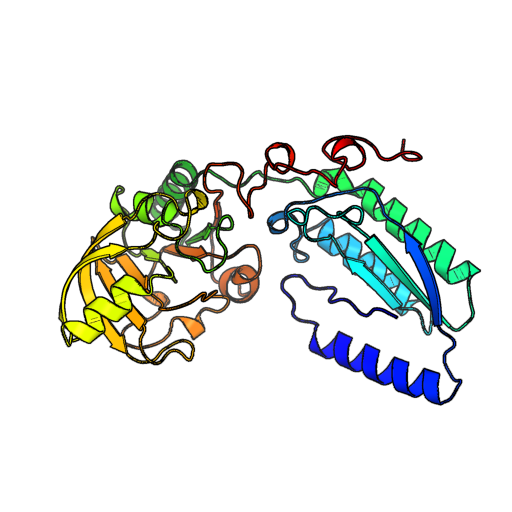12.146 22.852 1.00 98.62 186 VAL A O 1
ATOM 1468 N N . ILE A 1 187 ? -5.580 -12.244 20.833 1.00 98.62 187 ILE A N 1
ATOM 1469 C CA . ILE A 1 187 ? -6.406 -13.363 20.358 1.00 98.62 187 ILE A CA 1
ATOM 1470 C C . ILE A 1 187 ? -6.206 -14.606 21.236 1.00 98.62 187 ILE A C 1
ATOM 1472 O O . ILE A 1 187 ? -7.189 -15.219 21.650 1.00 98.62 187 ILE A O 1
ATOM 1476 N N . GLU A 1 188 ? -4.964 -14.964 21.564 1.00 98.56 188 GLU A N 1
ATOM 1477 C CA . GLU A 1 188 ? -4.646 -16.105 22.430 1.00 98.56 188 GLU A CA 1
ATOM 1478 C C . GLU A 1 188 ? -5.241 -15.955 23.835 1.00 98.56 188 GLU A C 1
ATOM 1480 O O . GLU A 1 188 ? -5.815 -16.908 24.366 1.00 98.56 188 GLU A O 1
ATOM 1485 N N . ALA A 1 189 ? -5.176 -14.757 24.419 1.00 98.56 189 ALA A N 1
ATOM 1486 C CA . ALA A 1 189 ? -5.760 -14.477 25.726 1.00 98.56 189 ALA A CA 1
ATOM 1487 C C . ALA A 1 189 ? -7.295 -14.577 25.719 1.00 98.56 189 ALA A C 1
ATOM 1489 O O . ALA A 1 189 ? -7.864 -15.153 26.648 1.00 98.56 189 ALA A O 1
ATOM 1490 N N . LEU A 1 190 ? -7.962 -14.084 24.667 1.00 98.69 190 LEU A N 1
ATOM 1491 C CA . LEU A 1 190 ? -9.415 -14.219 24.496 1.00 98.69 190 LEU A CA 1
ATOM 1492 C C . LEU A 1 190 ? -9.843 -15.684 24.311 1.00 98.69 190 LEU A C 1
ATOM 1494 O O . LEU A 1 190 ? -10.863 -16.106 24.857 1.00 98.69 190 LEU A O 1
ATOM 1498 N N . VAL A 1 191 ? -9.051 -16.491 23.591 1.00 98.38 191 VAL A N 1
ATOM 1499 C CA . VAL A 1 191 ? -9.280 -17.944 23.503 1.00 98.38 191 VAL A CA 1
ATOM 1500 C C . VAL A 1 191 ? -9.120 -18.596 24.878 1.00 98.38 191 VAL A C 1
ATOM 1502 O O . VAL A 1 191 ? -9.976 -19.380 25.286 1.00 98.38 191 VAL A O 1
ATOM 1505 N N . ALA A 1 192 ? -8.046 -18.278 25.605 1.00 98.38 192 ALA A N 1
ATOM 1506 C CA . ALA A 1 192 ? -7.741 -18.884 26.900 1.00 98.38 192 ALA A CA 1
ATOM 1507 C C . ALA A 1 192 ? -8.785 -18.558 27.980 1.00 98.38 192 ALA A C 1
ATOM 1509 O O . ALA A 1 192 ? -9.065 -19.400 28.834 1.00 98.38 192 ALA A O 1
ATOM 1510 N N . SER A 1 193 ? -9.381 -17.364 27.936 1.00 97.81 193 SER A N 1
ATOM 1511 C CA . SER A 1 193 ? -10.461 -16.960 28.842 1.00 97.81 193 SER A CA 1
ATOM 1512 C C . SER A 1 193 ? -11.844 -17.460 28.413 1.00 97.81 193 SER A C 1
ATOM 1514 O O . SER A 1 193 ? -12.803 -17.282 29.163 1.00 97.81 193 SER A O 1
ATOM 1516 N N . ASN A 1 194 ? -11.955 -18.105 27.244 1.00 97.12 194 ASN A N 1
ATOM 1517 C CA . ASN A 1 194 ? -13.224 -18.469 26.616 1.00 97.12 194 ASN A CA 1
ATOM 1518 C C . ASN A 1 194 ? -14.162 -17.253 26.460 1.00 97.12 194 ASN A C 1
ATOM 1520 O O . ASN A 1 194 ? -15.367 -17.359 26.705 1.00 97.12 194 ASN A O 1
ATOM 1524 N N . ALA A 1 195 ? -13.595 -16.108 26.067 1.00 97.88 195 ALA A N 1
ATOM 1525 C CA . ALA A 1 195 ? -14.320 -14.854 25.898 1.00 97.88 195 ALA A CA 1
ATOM 1526 C C . ALA A 1 195 ? -15.485 -14.990 24.907 1.00 97.88 195 ALA A C 1
ATOM 1528 O O . ALA A 1 195 ? -15.404 -15.722 23.916 1.00 97.88 195 ALA A O 1
ATOM 1529 N N . GLN A 1 196 ? -16.568 -14.271 25.177 1.00 97.38 196 GLN A N 1
ATOM 1530 C CA . GLN A 1 196 ? -17.790 -14.249 24.384 1.00 97.38 196 GLN A CA 1
ATOM 1531 C C . GLN A 1 196 ? -18.127 -12.820 23.946 1.00 97.38 196 GLN A C 1
ATOM 1533 O O . GLN A 1 196 ? -17.736 -11.838 24.577 1.00 97.38 196 GLN A O 1
ATOM 1538 N N . SER A 1 197 ? -18.897 -12.699 22.863 1.00 97.56 197 SER A N 1
ATOM 1539 C CA . SER A 1 197 ? -19.495 -11.412 22.493 1.00 97.56 197 SER A CA 1
ATOM 1540 C C . SER A 1 197 ? -20.343 -10.873 23.657 1.00 97.56 197 SER A C 1
ATOM 1542 O O . SER A 1 197 ? -21.131 -11.612 24.250 1.00 97.56 197 SER A O 1
ATOM 1544 N N . GLY A 1 198 ? -20.164 -9.594 23.983 1.00 98.06 198 GLY A N 1
ATOM 1545 C CA . GLY A 1 198 ? -20.755 -8.908 25.131 1.00 98.06 198 GLY A CA 1
ATOM 1546 C C . GLY A 1 198 ? -19.837 -8.800 26.354 1.00 98.06 198 GLY A C 1
ATOM 1547 O O . GLY A 1 198 ? -20.152 -8.028 27.260 1.00 98.06 198 GLY A O 1
ATOM 1548 N N . ASP A 1 199 ? -18.711 -9.519 26.392 1.00 98.56 199 ASP A N 1
ATOM 1549 C CA . ASP A 1 199 ? -17.762 -9.425 27.502 1.00 98.56 199 ASP A CA 1
ATOM 1550 C C . ASP A 1 199 ? -17.057 -8.060 27.539 1.00 98.56 199 ASP A C 1
ATOM 1552 O O . ASP A 1 199 ? -16.780 -7.434 26.509 1.00 98.56 199 ASP A O 1
ATOM 1556 N N . LEU A 1 200 ? -16.716 -7.614 28.752 1.00 98.38 200 LEU A N 1
ATOM 1557 C CA . LEU A 1 200 ? -15.868 -6.440 28.941 1.00 98.38 200 LEU A CA 1
ATOM 1558 C C . LEU A 1 200 ? -14.472 -6.715 28.379 1.00 98.38 200 LEU A C 1
ATOM 1560 O O . LEU A 1 200 ? -13.840 -7.720 28.709 1.00 98.38 200 LEU A O 1
ATOM 1564 N N . PHE A 1 201 ? -13.973 -5.779 27.582 1.00 98.69 201 PHE A N 1
ATOM 1565 C CA . PHE A 1 201 ? -12.632 -5.813 27.025 1.00 98.69 201 PHE A CA 1
ATOM 1566 C C . PHE A 1 201 ? -11.784 -4.725 27.682 1.00 98.69 201 PHE A C 1
ATOM 1568 O O . PHE A 1 201 ? -12.170 -3.561 27.715 1.00 98.69 201 PHE A O 1
ATOM 1575 N N . SER A 1 202 ? -10.624 -5.100 28.217 1.00 98.31 202 SER A N 1
ATOM 1576 C CA . SER A 1 202 ? -9.681 -4.157 28.821 1.00 98.31 202 SER A CA 1
ATOM 1577 C C . SER A 1 202 ? -8.265 -4.700 28.668 1.00 98.31 202 SER A C 1
ATOM 1579 O O . SER A 1 202 ? -7.715 -5.328 29.575 1.00 98.31 202 SER A O 1
ATOM 1581 N N . MET A 1 203 ? -7.638 -4.466 27.519 1.00 98.56 203 MET A N 1
ATOM 1582 C CA . MET A 1 203 ? -6.315 -5.014 27.185 1.00 98.56 203 MET A CA 1
ATOM 1583 C C . MET A 1 203 ? -5.470 -3.992 26.429 1.00 98.56 203 MET A C 1
ATOM 1585 O O . MET A 1 203 ? -5.997 -3.034 25.866 1.00 98.56 203 MET A O 1
ATOM 1589 N N . GLU A 1 204 ? -4.156 -4.179 26.453 1.00 98.50 204 GLU A N 1
ATOM 1590 C CA . GLU A 1 204 ? -3.257 -3.481 25.536 1.00 98.50 204 GLU A CA 1
ATOM 1591 C C . GLU A 1 204 ? -3.317 -4.156 24.163 1.00 98.50 204 GLU A C 1
ATOM 1593 O O . GLU A 1 204 ? -3.426 -5.379 24.085 1.00 98.50 204 GLU A O 1
ATOM 1598 N N . VAL A 1 205 ? -3.300 -3.353 23.100 1.00 98.56 205 VAL A N 1
ATOM 1599 C CA . VAL A 1 205 ? -3.453 -3.805 21.714 1.00 98.56 205 VAL A CA 1
ATOM 1600 C C . VAL A 1 205 ? -2.305 -3.264 20.869 1.00 98.56 205 VAL A C 1
ATOM 1602 O O . VAL A 1 205 ? -2.065 -2.054 20.860 1.00 98.56 205 VAL A O 1
ATOM 1605 N N . GLY A 1 206 ? -1.653 -4.150 20.115 1.00 97.50 206 GLY A N 1
ATOM 1606 C CA . GLY A 1 206 ? -0.581 -3.834 19.169 1.00 97.50 206 GLY A CA 1
ATOM 1607 C C . GLY A 1 206 ? 0.718 -3.374 19.840 1.00 97.50 206 GLY A C 1
ATOM 1608 O O . GLY A 1 206 ? 0.904 -3.533 21.041 1.00 97.50 206 GLY A O 1
ATOM 1609 N N . GLY A 1 207 ? 1.637 -2.806 19.057 1.00 95.69 207 GLY A N 1
ATOM 1610 C CA . GLY A 1 207 ? 2.833 -2.127 19.574 1.00 95.69 207 GLY A CA 1
ATOM 1611 C C . GLY A 1 207 ? 3.886 -3.043 20.209 1.00 95.69 207 GLY A C 1
ATOM 1612 O O . GLY A 1 207 ? 4.732 -2.575 20.963 1.00 95.69 207 GLY A O 1
ATOM 1613 N N . PHE A 1 208 ? 3.849 -4.352 19.946 1.00 93.94 208 PHE A N 1
ATOM 1614 C CA . PHE A 1 208 ? 4.726 -5.321 20.615 1.00 93.94 208 PHE A CA 1
ATOM 1615 C C . PHE A 1 208 ? 5.806 -5.906 19.698 1.00 93.94 208 PHE A C 1
ATOM 1617 O O . PHE A 1 208 ? 6.792 -6.453 20.194 1.00 93.94 208 PHE A O 1
ATOM 1624 N N . ALA A 1 209 ? 5.643 -5.838 18.372 1.00 91.81 209 ALA A N 1
ATOM 1625 C CA . ALA A 1 209 ? 6.513 -6.570 17.454 1.00 91.81 209 ALA A CA 1
ATOM 1626 C C . ALA A 1 209 ? 7.897 -5.926 17.293 1.00 91.81 209 ALA A C 1
ATOM 1628 O O . ALA A 1 209 ? 8.895 -6.636 17.150 1.00 91.81 209 ALA A O 1
ATOM 1629 N N . ALA A 1 210 ? 7.970 -4.594 17.280 1.00 89.88 210 ALA A N 1
ATOM 1630 C CA . ALA A 1 210 ? 9.212 -3.843 17.113 1.00 89.88 210 ALA A CA 1
ATOM 1631 C C . ALA A 1 210 ? 9.050 -2.385 17.581 1.00 89.88 210 ALA A C 1
ATOM 1633 O O . ALA A 1 210 ? 7.929 -1.884 17.613 1.00 89.88 210 ALA A O 1
ATOM 1634 N N . PRO A 1 211 ? 10.151 -1.640 17.821 1.00 87.19 211 PRO A N 1
ATOM 1635 C CA . PRO A 1 211 ? 10.081 -0.199 18.099 1.00 87.19 211 PRO A CA 1
ATOM 1636 C C . PRO A 1 211 ? 9.344 0.611 17.019 1.00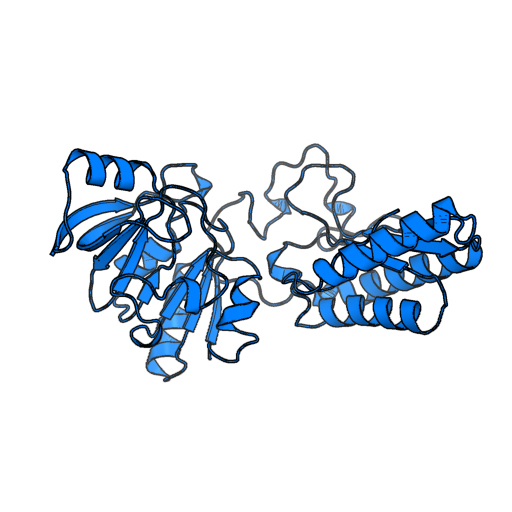 87.19 211 PRO A C 1
ATOM 1638 O O . PRO A 1 211 ? 8.797 1.673 17.298 1.00 87.19 211 PRO A O 1
ATOM 1641 N N . SER A 1 212 ? 9.311 0.105 15.781 1.00 87.94 212 SER A N 1
ATOM 1642 C CA . SER A 1 212 ? 8.553 0.692 14.673 1.00 87.94 212 SER A CA 1
ATOM 1643 C C . SER A 1 212 ? 7.038 0.594 14.817 1.00 87.94 212 SER A C 1
ATOM 1645 O O . SER A 1 212 ? 6.324 1.280 14.091 1.00 87.94 212 SER A O 1
ATOM 1647 N N . SER A 1 213 ? 6.537 -0.258 15.708 1.00 91.44 213 SER A N 1
ATOM 1648 C CA . SER A 1 213 ? 5.108 -0.425 15.943 1.00 91.44 213 SER A CA 1
ATOM 1649 C C . SER A 1 213 ? 4.541 0.676 16.851 1.00 91.44 213 SER A C 1
ATOM 1651 O O . SER A 1 213 ? 3.347 0.958 16.785 1.00 91.44 213 SER A O 1
ATOM 1653 N N . GLY A 1 214 ? 5.389 1.392 17.593 1.00 92.88 214 GLY A N 1
ATOM 1654 C CA . GLY A 1 214 ? 4.944 2.260 18.684 1.00 92.88 214 GLY A CA 1
ATOM 1655 C C . GLY A 1 214 ? 4.695 1.444 19.950 1.00 92.88 214 GLY A C 1
ATOM 1656 O O . GLY A 1 214 ? 5.056 0.271 20.002 1.00 92.88 214 GLY A O 1
ATOM 1657 N N . ASP A 1 215 ? 4.087 2.067 20.954 1.00 95.38 215 ASP A N 1
ATOM 1658 C CA . ASP A 1 215 ? 3.778 1.407 22.223 1.00 95.38 215 ASP A CA 1
ATOM 1659 C C . ASP A 1 215 ? 2.393 0.734 22.179 1.00 95.38 215 ASP A C 1
ATOM 1661 O O . ASP A 1 215 ? 1.498 1.215 21.470 1.00 95.38 215 ASP A O 1
ATOM 1665 N N . PRO A 1 216 ? 2.169 -0.357 22.932 1.00 97.69 216 PRO A N 1
ATOM 1666 C CA . PRO A 1 216 ? 0.842 -0.942 23.069 1.00 97.69 216 PRO A CA 1
ATOM 1667 C C . PRO A 1 216 ? -0.178 0.084 23.571 1.00 97.69 216 PRO A C 1
ATOM 1669 O O . PRO A 1 216 ? 0.097 0.868 24.481 1.00 97.69 216 PRO A O 1
ATOM 1672 N N . VAL A 1 217 ? -1.377 0.085 22.984 1.00 98.19 217 VAL A N 1
ATOM 1673 C CA . VAL A 1 217 ? -2.436 1.033 23.361 1.00 98.19 217 VAL A CA 1
ATOM 1674 C C . VAL A 1 217 ? -3.489 0.319 24.184 1.00 98.19 217 VAL A C 1
ATOM 1676 O O . VAL A 1 217 ? -4.071 -0.672 23.743 1.00 98.19 217 VAL A O 1
ATOM 1679 N N . LYS A 1 218 ? -3.767 0.844 25.379 1.00 98.06 218 LYS A N 1
ATOM 1680 C CA . LYS A 1 218 ? -4.861 0.358 26.216 1.00 98.06 218 LYS A CA 1
ATOM 1681 C C . LYS A 1 218 ? -6.204 0.666 25.552 1.00 98.06 218 LYS A C 1
ATOM 1683 O O . LYS A 1 218 ? -6.532 1.828 25.324 1.00 98.06 218 LYS A O 1
ATOM 1688 N N . VAL A 1 219 ? -6.983 -0.378 25.285 1.00 98.38 219 VAL A N 1
ATOM 1689 C CA . VAL A 1 219 ? -8.358 -0.277 24.791 1.00 98.38 219 VAL A CA 1
ATOM 1690 C C . VAL A 1 219 ? -9.292 -0.826 25.861 1.00 98.38 219 VAL A C 1
ATOM 1692 O O . VAL A 1 219 ? -9.201 -1.995 26.242 1.00 98.38 219 VAL A O 1
ATOM 1695 N N . ASP A 1 220 ? -10.186 0.039 26.335 1.00 98.00 220 ASP A N 1
ATOM 1696 C CA . ASP A 1 220 ? -11.264 -0.290 27.264 1.00 98.00 220 ASP A CA 1
ATOM 1697 C C . ASP A 1 220 ? -12.603 -0.196 26.526 1.00 98.00 220 ASP A C 1
ATOM 1699 O O . ASP A 1 220 ? -12.935 0.841 25.948 1.00 98.00 220 ASP A O 1
ATOM 1703 N N . GLY A 1 221 ? -13.365 -1.287 26.518 1.00 98.06 221 GLY A N 1
ATOM 1704 C CA . GLY A 1 221 ? -14.530 -1.419 25.656 1.00 98.06 221 GLY A CA 1
ATOM 1705 C C . GLY A 1 221 ? -15.316 -2.708 25.864 1.00 98.06 221 GLY A C 1
ATOM 1706 O O . GLY A 1 221 ? -15.290 -3.321 26.931 1.00 98.06 221 GLY A O 1
ATOM 1707 N N . THR A 1 222 ? -16.033 -3.118 24.824 1.00 98.75 222 THR A N 1
ATOM 1708 C CA . THR A 1 222 ? -16.831 -4.349 24.791 1.00 98.75 222 THR A CA 1
ATOM 1709 C C . THR A 1 222 ? -16.409 -5.190 23.598 1.00 98.75 222 THR A C 1
ATOM 1711 O O . THR A 1 222 ? -16.325 -4.686 22.481 1.00 98.75 222 THR A O 1
ATOM 1714 N N . LEU A 1 223 ? -16.164 -6.480 23.820 1.00 98.81 223 LEU A N 1
ATOM 1715 C CA . LEU A 1 223 ? -15.929 -7.437 22.745 1.00 98.81 223 LEU A CA 1
ATOM 1716 C C . LEU A 1 223 ? -17.258 -7.702 22.029 1.00 98.81 223 LEU A C 1
ATOM 1718 O O . LEU A 1 223 ? -18.117 -8.391 22.565 1.00 98.81 223 LEU A O 1
ATOM 1722 N N . THR A 1 224 ? -17.463 -7.162 20.832 1.00 98.56 224 THR A N 1
ATOM 1723 C CA . THR A 1 224 ? -18.740 -7.284 20.104 1.00 98.56 224 THR A CA 1
ATOM 1724 C C . THR A 1 224 ? -18.761 -8.451 19.130 1.00 98.56 224 THR A C 1
ATOM 1726 O O . THR A 1 224 ? -19.823 -9.013 18.855 1.00 98.56 224 THR A O 1
ATOM 1729 N N . TYR A 1 225 ? -17.595 -8.915 18.687 1.00 98.62 225 TYR A N 1
ATOM 1730 C CA . TYR A 1 225 ? -17.468 -10.137 17.900 1.00 98.62 225 TYR A CA 1
ATOM 1731 C C . TYR A 1 225 ? -16.183 -10.876 18.243 1.00 98.62 225 TYR A C 1
ATOM 1733 O O . TYR A 1 225 ? -15.124 -10.267 18.371 1.00 98.62 225 TYR A O 1
ATOM 1741 N N . PHE A 1 226 ? -16.278 -12.200 18.338 1.00 98.50 226 PHE A N 1
ATOM 1742 C CA . PHE A 1 226 ? -15.125 -13.083 18.423 1.00 98.50 226 PHE A CA 1
ATOM 1743 C C . PHE A 1 226 ? -15.415 -14.361 17.642 1.00 98.50 226 PHE A C 1
ATOM 1745 O O . PHE A 1 226 ? -16.210 -15.200 18.069 1.00 98.50 226 PHE A O 1
ATOM 1752 N N . GLY A 1 227 ? -14.854 -14.459 16.440 1.00 98.00 227 GLY A N 1
ATOM 1753 C CA . GLY A 1 227 ? -15.166 -15.555 15.530 1.00 98.00 227 GLY A CA 1
ATOM 1754 C C . GLY A 1 227 ? -14.422 -15.487 14.198 1.00 98.00 227 GLY A C 1
ATOM 1755 O O . GLY A 1 227 ? -13.508 -14.676 14.030 1.00 98.00 227 GLY A O 1
ATOM 1756 N N . PRO A 1 228 ? -14.797 -16.334 13.224 1.00 97.81 228 PRO A N 1
ATOM 1757 C CA . PRO A 1 228 ? -14.086 -16.429 11.959 1.00 97.81 228 PRO A CA 1
ATOM 1758 C C . PRO A 1 228 ? -14.307 -15.191 11.084 1.00 97.81 228 PRO A C 1
ATOM 1760 O O . PRO A 1 228 ? -15.439 -14.774 10.850 1.00 97.81 228 PRO A O 1
ATOM 1763 N N . ALA A 1 229 ? -13.223 -14.633 10.551 1.00 97.81 229 ALA A N 1
ATOM 1764 C CA . ALA A 1 229 ? -13.227 -13.568 9.548 1.00 97.81 229 ALA A CA 1
ATOM 1765 C C . ALA A 1 229 ? -11.880 -13.561 8.814 1.00 97.81 229 ALA A C 1
ATOM 1767 O O . ALA A 1 229 ? -10.896 -14.105 9.307 1.00 97.81 229 ALA A O 1
ATOM 1768 N N . PHE A 1 230 ? -11.814 -12.987 7.610 1.00 96.38 230 PHE A N 1
ATOM 1769 C CA . PHE A 1 230 ? -10.567 -12.875 6.832 1.00 96.38 230 PHE A CA 1
ATOM 1770 C C . PHE A 1 230 ? -9.792 -14.187 6.593 1.00 96.38 230 PHE A C 1
ATOM 1772 O O . PHE A 1 230 ? -8.594 -14.155 6.316 1.00 96.38 230 PHE A O 1
ATOM 1779 N N . ARG A 1 231 ? -10.476 -15.341 6.639 1.00 96.25 231 ARG A N 1
ATOM 1780 C CA . ARG A 1 231 ? -9.883 -16.698 6.616 1.00 96.25 231 ARG A CA 1
ATOM 1781 C C . ARG A 1 231 ? -9.068 -17.063 7.863 1.00 96.25 231 ARG A C 1
ATOM 1783 O O . ARG A 1 231 ? -8.362 -18.069 7.845 1.00 96.25 231 ARG A O 1
ATOM 1790 N N . TYR A 1 232 ? -9.196 -16.298 8.938 1.00 97.81 232 TYR A N 1
ATOM 1791 C CA . TYR A 1 232 ? -8.745 -16.683 10.267 1.00 97.81 232 TYR A CA 1
ATOM 1792 C C . TYR A 1 232 ? -9.883 -17.342 11.047 1.00 97.81 232 TYR A C 1
ATOM 1794 O O . TYR A 1 232 ? -11.045 -16.977 10.857 1.00 97.81 232 TYR A O 1
ATOM 1802 N N . PRO A 1 233 ? -9.568 -18.309 11.925 1.00 97.12 233 PRO A N 1
ATOM 1803 C CA . PRO A 1 233 ? -10.570 -18.951 12.769 1.00 97.12 233 PRO A CA 1
ATOM 1804 C C . PRO A 1 233 ? -11.112 -18.011 13.853 1.00 97.12 233 PRO A C 1
ATOM 1806 O O . PRO A 1 233 ? -12.255 -18.176 14.264 1.00 97.12 233 PRO A O 1
ATOM 1809 N N . GLN A 1 234 ? -10.300 -17.050 14.301 1.00 97.38 234 GLN A N 1
ATOM 1810 C CA . GLN A 1 234 ? -10.639 -16.090 15.346 1.00 97.38 234 GLN A CA 1
ATOM 1811 C C . GLN A 1 234 ? -10.126 -14.698 14.976 1.00 97.38 234 GLN A C 1
ATOM 1813 O O . GLN A 1 234 ? -8.957 -14.533 14.627 1.00 97.38 234 GLN A O 1
ATOM 1818 N N . VAL A 1 235 ? -11.018 -13.718 15.061 1.00 98.44 235 VAL A N 1
ATOM 1819 C CA . VAL A 1 235 ? -10.801 -12.274 14.935 1.00 98.44 235 VAL A CA 1
ATOM 1820 C C . VAL A 1 235 ? -11.668 -11.624 16.003 1.00 98.44 235 VAL A C 1
ATOM 1822 O O . VAL A 1 235 ? -12.816 -12.035 16.183 1.00 98.44 235 VAL A O 1
ATOM 1825 N N . ALA A 1 236 ? -11.128 -10.632 16.702 1.00 98.69 236 ALA A N 1
ATOM 1826 C CA . ALA A 1 236 ? -11.868 -9.877 17.703 1.00 98.69 236 ALA A CA 1
ATOM 1827 C C . ALA A 1 236 ? -12.298 -8.523 17.134 1.00 98.69 236 ALA A C 1
ATOM 1829 O O . ALA A 1 236 ? -11.525 -7.857 16.449 1.00 98.69 236 ALA A O 1
ATOM 1830 N N . VAL A 1 237 ? -13.524 -8.114 17.431 1.00 98.75 237 VAL A N 1
ATOM 1831 C CA . VAL A 1 237 ? -14.030 -6.762 17.184 1.00 98.75 237 VAL A CA 1
ATOM 1832 C C . VAL A 1 237 ? -14.375 -6.174 18.537 1.00 98.75 237 VAL A C 1
ATOM 1834 O O . VAL A 1 237 ? -15.121 -6.788 19.302 1.00 98.75 237 VAL A O 1
ATOM 1837 N N . VAL A 1 238 ? -13.791 -5.022 18.844 1.00 98.69 238 VAL A N 1
ATOM 1838 C CA . VAL A 1 238 ? -13.958 -4.351 20.130 1.00 98.69 238 VAL A CA 1
ATOM 1839 C C . VAL A 1 238 ? -14.499 -2.956 19.886 1.00 98.69 238 VAL A C 1
ATOM 1841 O O . VAL A 1 238 ? -13.839 -2.148 19.231 1.00 98.69 238 VAL A O 1
ATOM 1844 N N . ASP A 1 239 ? -15.666 -2.676 20.455 1.00 98.56 239 ASP A N 1
ATOM 1845 C CA . ASP A 1 239 ? -16.237 -1.334 20.480 1.00 98.56 239 ASP A CA 1
ATOM 1846 C C . ASP A 1 239 ? -15.734 -0.583 21.709 1.00 98.56 239 ASP A C 1
ATOM 1848 O O . ASP A 1 239 ? -15.701 -1.127 22.816 1.00 98.56 239 ASP A O 1
ATOM 1852 N N . PHE A 1 240 ? -15.343 0.672 21.523 1.00 97.81 240 PHE A N 1
ATOM 1853 C CA . PHE A 1 240 ? -14.782 1.532 22.558 1.00 97.81 240 PHE A CA 1
ATOM 1854 C C . PHE A 1 240 ? -15.150 3.000 22.311 1.00 97.81 240 PHE A C 1
ATOM 1856 O O . PHE A 1 240 ? -15.568 3.389 21.220 1.00 97.81 240 PHE A O 1
ATOM 1863 N N . GLY A 1 241 ? -14.973 3.840 23.332 1.00 95.38 241 GLY A N 1
ATOM 1864 C CA . GLY A 1 241 ? -15.253 5.274 23.225 1.00 95.38 241 GLY A CA 1
ATOM 1865 C C . GLY A 1 241 ? -16.684 5.574 22.759 1.00 95.38 241 GLY A C 1
ATOM 1866 O O . GLY A 1 241 ? -17.635 4.918 23.180 1.00 95.38 241 GLY A O 1
ATOM 1867 N N . ASP A 1 242 ? -16.833 6.584 21.901 1.00 94.62 242 ASP A N 1
ATOM 1868 C CA . ASP A 1 242 ? -18.115 6.958 21.300 1.00 94.62 242 ASP A CA 1
ATOM 1869 C C . ASP A 1 242 ? -18.213 6.409 19.869 1.00 94.62 242 ASP A C 1
ATOM 1871 O O . ASP A 1 242 ? -17.683 7.002 18.935 1.00 94.62 242 ASP A O 1
ATOM 1875 N N . ARG A 1 243 ? -18.876 5.259 19.688 1.00 96.19 243 ARG A N 1
ATOM 1876 C CA . ARG A 1 243 ? -19.055 4.593 18.378 1.00 96.19 243 ARG A CA 1
ATOM 1877 C C . ARG A 1 243 ? -17.740 4.273 17.643 1.00 96.19 243 ARG A C 1
ATOM 1879 O O . ARG A 1 243 ? -17.717 4.269 16.414 1.00 96.19 243 ARG A O 1
ATOM 1886 N N . ASN A 1 244 ? -16.642 4.041 18.362 1.00 98.19 244 ASN A N 1
ATOM 1887 C CA . ASN A 1 244 ? -15.392 3.603 17.744 1.00 98.19 244 ASN A CA 1
ATOM 1888 C C . ASN A 1 244 ? -15.253 2.088 17.856 1.00 98.19 244 ASN A C 1
ATOM 1890 O O . ASN A 1 244 ? -15.686 1.483 18.833 1.00 98.19 244 ASN A O 1
ATOM 1894 N N . THR A 1 245 ? -14.593 1.488 16.876 1.00 98.62 245 THR A N 1
ATOM 1895 C CA . THR A 1 245 ? -14.396 0.043 16.789 1.00 98.62 245 THR A CA 1
ATOM 1896 C C . THR A 1 245 ? -12.972 -0.242 16.332 1.00 98.62 245 THR A C 1
ATOM 1898 O O . THR A 1 245 ? -12.456 0.407 15.422 1.00 98.62 245 THR A O 1
ATOM 1901 N N . VAL A 1 246 ? -12.318 -1.231 16.940 1.00 98.62 246 VAL A N 1
ATOM 1902 C CA . VAL A 1 246 ? -11.047 -1.787 16.463 1.00 98.62 246 VAL A CA 1
ATOM 1903 C C . VAL A 1 246 ? -11.206 -3.268 16.146 1.00 98.62 246 VAL A C 1
ATOM 1905 O O . VAL A 1 246 ? -11.783 -4.028 16.923 1.00 98.62 246 VAL A O 1
ATOM 1908 N N . ILE A 1 247 ? -10.679 -3.680 14.994 1.00 98.69 247 ILE A N 1
ATOM 1909 C CA . ILE A 1 247 ? -10.618 -5.084 14.594 1.00 98.69 247 ILE A CA 1
ATOM 1910 C C . ILE A 1 247 ? -9.211 -5.609 14.881 1.00 98.69 247 ILE A C 1
ATOM 1912 O O . ILE A 1 247 ? -8.220 -5.068 14.390 1.00 98.69 247 ILE A O 1
ATOM 1916 N N . ILE A 1 248 ? -9.117 -6.686 15.652 1.00 98.69 248 ILE A N 1
ATOM 1917 C CA . ILE A 1 248 ? -7.859 -7.303 16.072 1.00 98.69 248 ILE A CA 1
ATOM 1918 C C . ILE A 1 248 ? -7.728 -8.664 15.395 1.00 98.69 248 ILE A C 1
ATOM 1920 O O . ILE A 1 248 ? -8.642 -9.490 15.427 1.00 98.69 248 ILE A O 1
ATOM 1924 N N . THR A 1 249 ? -6.585 -8.898 14.757 1.00 98.56 249 THR A N 1
ATOM 1925 C CA . THR A 1 249 ? -6.333 -10.076 13.917 1.00 98.56 249 THR A CA 1
ATOM 1926 C C . THR A 1 249 ? -5.113 -10.862 14.403 1.00 98.56 249 THR A C 1
ATOM 1928 O O . THR A 1 249 ? -4.153 -10.254 14.866 1.00 98.56 249 THR A O 1
ATOM 1931 N N . PRO A 1 250 ? -5.091 -12.201 14.271 1.00 97.88 250 PRO A N 1
ATOM 1932 C CA . PRO A 1 250 ? -3.975 -13.023 14.755 1.00 97.88 250 PRO A CA 1
ATOM 1933 C C . PRO A 1 250 ? -2.734 -12.969 13.848 1.00 97.88 250 PRO A C 1
ATOM 1935 O O . PRO A 1 250 ? -1.685 -13.504 14.185 1.00 97.88 250 PRO A O 1
ATOM 1938 N N . ALA A 1 251 ? -2.854 -12.393 12.652 1.00 97.12 251 ALA A N 1
ATOM 1939 C CA . ALA A 1 251 ? -1.779 -12.270 11.679 1.00 97.12 251 ALA A CA 1
ATOM 1940 C C . ALA A 1 251 ? -2.051 -11.083 10.746 1.00 97.12 251 ALA A C 1
ATOM 1942 O O . ALA A 1 251 ? -3.128 -10.493 10.776 1.00 97.12 251 ALA A O 1
ATOM 1943 N N . LEU A 1 252 ? -1.075 -10.755 9.894 1.00 95.94 252 LEU A N 1
ATOM 1944 C CA . LEU A 1 252 ? -1.152 -9.620 8.974 1.00 95.94 252 LEU A CA 1
ATOM 1945 C C . LEU A 1 252 ? -2.399 -9.668 8.083 1.00 95.94 252 LEU A C 1
ATOM 1947 O O . LEU A 1 252 ? -2.517 -10.538 7.215 1.00 95.94 252 LEU A O 1
ATOM 1951 N N . LYS A 1 253 ? -3.268 -8.664 8.214 1.00 95.88 253 LYS A N 1
ATOM 1952 C CA . LYS A 1 253 ? -4.413 -8.460 7.327 1.00 95.88 253 LYS A CA 1
ATOM 1953 C C . LYS A 1 253 ? -4.456 -7.034 6.803 1.00 95.88 253 LYS A C 1
ATOM 1955 O O . LYS A 1 253 ? -4.453 -6.069 7.549 1.00 95.88 253 LYS A O 1
ATOM 1960 N N . GLN A 1 254 ? -4.500 -6.913 5.481 1.00 94.81 254 GLN A N 1
ATOM 1961 C CA . GLN A 1 254 ? -4.745 -5.650 4.799 1.00 94.81 254 GLN A CA 1
ATOM 1962 C C . GLN A 1 254 ? -6.202 -5.612 4.330 1.00 94.81 254 GLN A C 1
ATOM 1964 O O . GLN A 1 254 ? -6.633 -6.528 3.625 1.00 94.81 254 GLN A O 1
ATOM 1969 N N . VAL A 1 255 ? -6.930 -4.557 4.696 1.00 95.50 255 VAL A N 1
ATOM 1970 C CA . VAL A 1 255 ? -8.259 -4.240 4.152 1.00 95.50 255 VAL A CA 1
ATOM 1971 C C . VAL A 1 255 ? -8.084 -3.376 2.907 1.00 95.50 255 VAL A C 1
ATOM 1973 O O . VAL A 1 255 ? -7.361 -2.375 2.921 1.00 95.50 255 VAL A O 1
ATOM 1976 N N . ILE A 1 256 ? -8.691 -3.809 1.806 1.00 94.94 256 ILE A N 1
ATOM 1977 C CA . ILE A 1 256 ? -8.608 -3.154 0.495 1.00 94.94 256 ILE A CA 1
ATOM 1978 C C . ILE A 1 256 ? -9.987 -2.843 -0.096 1.00 94.94 256 ILE A C 1
ATOM 1980 O O . ILE A 1 256 ? -10.073 -1.996 -0.985 1.00 94.94 256 ILE A O 1
ATOM 1984 N N . TRP A 1 257 ? -11.031 -3.507 0.399 1.00 95.19 257 TRP A N 1
ATOM 1985 C CA . TRP A 1 257 ? -12.423 -3.378 -0.021 1.00 95.19 257 TRP A CA 1
ATOM 1986 C C . TRP A 1 257 ? -13.341 -3.146 1.181 1.00 95.19 257 TRP A C 1
ATOM 1988 O O . TRP A 1 257 ? -13.015 -3.576 2.287 1.00 95.19 257 TRP A O 1
ATOM 1998 N N . LEU A 1 258 ? -14.483 -2.495 0.958 1.00 93.38 258 LEU A N 1
ATOM 1999 C CA . LEU A 1 258 ? -15.481 -2.247 2.005 1.00 93.38 258 LEU A CA 1
ATOM 2000 C C . LEU A 1 258 ? -16.168 -3.546 2.427 1.00 93.38 258 LEU A C 1
ATOM 2002 O O . LEU A 1 258 ? -16.329 -3.812 3.606 1.00 93.38 258 LEU A O 1
ATOM 2006 N N . GLU A 1 259 ? -16.456 -4.425 1.478 1.00 94.94 259 GLU A N 1
ATOM 2007 C CA . GLU A 1 259 ? -17.146 -5.691 1.722 1.00 94.94 259 GLU A CA 1
ATOM 2008 C C . GLU A 1 259 ? -16.313 -6.649 2.595 1.00 94.94 259 GLU A C 1
ATOM 2010 O O . GLU A 1 259 ? -16.824 -7.617 3.147 1.00 94.94 259 GLU A O 1
ATOM 2015 N N . GLU A 1 260 ? -15.005 -6.404 2.740 1.00 96.00 260 GLU A N 1
ATOM 2016 C CA . GLU A 1 260 ? -14.161 -7.189 3.642 1.00 96.00 260 GLU A CA 1
ATOM 2017 C C . GLU A 1 260 ? -14.466 -6.919 5.118 1.00 96.00 260 GLU A C 1
ATOM 2019 O O . GLU A 1 260 ? -14.253 -7.811 5.936 1.00 96.00 260 GLU A O 1
ATOM 2024 N N . ILE A 1 261 ? -14.942 -5.720 5.459 1.00 95.88 261 ILE A N 1
ATOM 2025 C CA . ILE A 1 261 ? -15.306 -5.352 6.834 1.00 95.88 261 ILE A CA 1
ATOM 2026 C C . ILE A 1 261 ? -16.794 -5.603 7.130 1.00 95.88 261 ILE A C 1
ATOM 2028 O O . ILE A 1 261 ? -17.223 -5.342 8.242 1.00 95.88 261 ILE A O 1
ATOM 2032 N N . GLU A 1 262 ? -17.559 -6.166 6.188 1.00 95.88 262 GLU A N 1
ATOM 2033 C CA . GLU A 1 262 ? -18.950 -6.603 6.386 1.00 95.88 262 GLU A CA 1
ATOM 2034 C C . GLU A 1 262 ? -18.994 -8.027 6.969 1.00 95.88 262 GLU A C 1
ATOM 2036 O O . GLU A 1 262 ? -19.206 -9.023 6.268 1.00 95.88 262 GLU A O 1
ATOM 2041 N N . PHE A 1 263 ? -18.745 -8.157 8.272 1.00 96.62 263 PHE A N 1
ATOM 2042 C CA . PHE A 1 263 ? -18.874 -9.429 8.986 1.00 96.62 263 PHE A CA 1
ATOM 2043 C C . PHE A 1 263 ? -19.258 -9.223 10.451 1.00 96.62 263 PHE A C 1
ATOM 2045 O O . PHE A 1 263 ? -18.968 -8.194 11.058 1.00 96.62 263 PHE A O 1
ATOM 2052 N N . GLY A 1 264 ? -19.882 -10.241 11.050 1.00 94.25 264 GLY A N 1
ATOM 2053 C CA . GLY A 1 264 ? -20.370 -10.131 12.423 1.00 94.25 264 GLY A CA 1
ATOM 2054 C C . GLY A 1 264 ? -21.357 -8.957 12.547 1.00 94.25 264 GLY A C 1
ATOM 2055 O O . GLY A 1 264 ? -22.322 -8.932 11.784 1.00 94.25 264 GLY A O 1
ATOM 2056 N N . PRO A 1 265 ? -21.147 -8.015 13.485 1.00 93.88 265 PRO A N 1
ATOM 2057 C CA . PRO A 1 265 ? -21.998 -6.840 13.661 1.00 93.88 265 PRO A CA 1
ATOM 2058 C C . PRO A 1 265 ? -21.603 -5.634 12.790 1.00 93.88 265 PRO A C 1
ATOM 2060 O O . PRO A 1 265 ? -22.249 -4.600 12.898 1.00 93.88 265 PRO A O 1
ATOM 2063 N N . LEU A 1 266 ? -20.539 -5.722 11.987 1.00 97.50 266 LEU A N 1
ATOM 2064 C CA . LEU A 1 266 ? -19.978 -4.565 11.290 1.00 97.50 266 LEU A CA 1
ATOM 2065 C C . LEU A 1 266 ? -20.735 -4.239 9.994 1.00 97.50 266 LEU A C 1
ATOM 2067 O O . LEU A 1 266 ? -20.814 -5.079 9.095 1.00 97.50 266 LEU A O 1
ATOM 2071 N N . ASP A 1 267 ? -21.197 -2.993 9.878 1.00 96.25 267 ASP A N 1
ATOM 2072 C CA . ASP A 1 267 ? -21.638 -2.354 8.633 1.00 96.25 267 ASP A CA 1
ATOM 2073 C C . ASP A 1 267 ? -20.755 -1.113 8.379 1.00 96.25 267 ASP A C 1
ATOM 2075 O O . ASP A 1 267 ? -20.674 -0.233 9.239 1.00 96.25 267 ASP A O 1
ATOM 2079 N N . PRO A 1 268 ? -20.074 -0.993 7.222 1.00 94.81 268 PRO A N 1
ATOM 2080 C CA . PRO A 1 268 ? -19.302 0.200 6.881 1.00 94.81 268 PRO A CA 1
ATOM 2081 C C . PRO A 1 268 ? -20.094 1.509 7.002 1.00 94.81 268 PRO A C 1
ATOM 2083 O O . PRO A 1 268 ? -19.510 2.551 7.277 1.00 94.81 268 PRO A O 1
ATOM 2086 N N . ASN A 1 269 ? -21.410 1.489 6.790 1.00 94.69 269 ASN A N 1
ATOM 2087 C CA . ASN A 1 269 ? -22.242 2.692 6.844 1.00 94.69 269 ASN A CA 1
ATOM 2088 C C . ASN A 1 269 ? -22.451 3.233 8.267 1.00 94.69 269 ASN A C 1
ATOM 2090 O O . ASN A 1 269 ? -22.922 4.361 8.409 1.00 94.69 269 ASN A O 1
ATOM 2094 N N . ASP A 1 270 ? -22.075 2.475 9.299 1.00 96.06 270 ASP A N 1
ATOM 2095 C CA . ASP A 1 270 ? -22.139 2.918 10.695 1.00 96.06 270 ASP A CA 1
ATOM 2096 C C . ASP A 1 270 ? -20.955 3.819 11.092 1.00 96.06 270 ASP A C 1
ATOM 2098 O O . ASP A 1 270 ? -20.959 4.413 12.176 1.00 96.06 270 ASP A O 1
ATOM 2102 N N . TYR A 1 271 ? -19.952 3.954 10.215 1.00 97.88 271 TYR A N 1
ATOM 2103 C CA . TYR A 1 271 ? -18.705 4.658 10.493 1.00 97.88 271 TYR A CA 1
ATOM 2104 C C . TYR A 1 271 ? -18.493 5.870 9.587 1.00 97.88 271 TYR A C 1
ATOM 2106 O O . TYR A 1 271 ? -18.737 5.861 8.382 1.00 97.88 271 TYR A O 1
ATOM 2114 N N . ASP A 1 272 ? -17.948 6.921 10.186 1.00 97.56 272 ASP A N 1
ATOM 2115 C CA . ASP A 1 272 ? -17.642 8.191 9.536 1.00 97.56 272 ASP A CA 1
ATOM 2116 C C . ASP A 1 272 ? -16.156 8.290 9.144 1.00 97.56 272 ASP A C 1
ATOM 2118 O O . ASP A 1 272 ? -15.784 9.036 8.228 1.00 97.56 272 ASP A O 1
ATOM 2122 N N . VAL A 1 273 ? -15.289 7.546 9.843 1.00 98.12 273 VAL A N 1
ATOM 2123 C CA . VAL A 1 273 ? -13.832 7.567 9.672 1.00 98.12 273 VAL A CA 1
ATOM 2124 C C . VAL A 1 273 ? -13.267 6.149 9.656 1.00 98.12 273 VAL A C 1
ATOM 2126 O O . VAL A 1 273 ? -13.562 5.340 10.526 1.00 98.12 273 VAL A O 1
ATOM 2129 N N . PHE A 1 274 ? -12.367 5.873 8.717 1.00 98.25 274 PHE A N 1
ATOM 2130 C CA . PHE A 1 274 ? -11.695 4.587 8.561 1.00 98.25 274 PHE A CA 1
ATOM 2131 C C . PHE A 1 274 ? -10.189 4.754 8.718 1.00 98.25 274 PHE A C 1
ATOM 2133 O O . PHE A 1 274 ? -9.552 5.455 7.930 1.00 98.25 274 PHE A O 1
ATOM 2140 N N . VAL A 1 275 ? -9.594 4.073 9.695 1.00 97.50 275 VAL A N 1
ATOM 2141 C CA . VAL A 1 275 ? -8.138 3.930 9.796 1.00 97.50 275 VAL A CA 1
ATOM 2142 C C . VAL A 1 275 ? -7.732 2.644 9.085 1.00 97.50 275 VAL A C 1
ATOM 2144 O O . VAL A 1 275 ? -8.048 1.542 9.537 1.00 97.50 275 VAL A O 1
ATOM 2147 N N . LEU A 1 276 ? -7.025 2.783 7.963 1.00 96.75 276 LEU A N 1
ATOM 2148 C CA . LEU A 1 276 ? -6.625 1.670 7.104 1.00 96.75 276 LEU A CA 1
ATOM 2149 C C . LEU A 1 276 ? -5.104 1.533 7.082 1.00 96.75 276 LEU A C 1
ATOM 2151 O O . LEU A 1 276 ? -4.408 2.420 6.592 1.00 96.75 276 LEU A O 1
ATOM 2155 N N . LYS A 1 277 ? -4.583 0.382 7.526 1.00 93.31 277 LYS A N 1
ATOM 2156 C CA . LYS A 1 277 ? -3.146 0.058 7.471 1.00 93.31 277 LYS A CA 1
ATOM 2157 C C . LYS A 1 277 ? -2.731 -0.381 6.064 1.00 93.31 277 LYS A C 1
ATOM 2159 O O . LYS A 1 277 ? -2.513 -1.563 5.779 1.00 93.31 277 LYS A O 1
ATOM 2164 N N . SER A 1 278 ? -2.683 0.571 5.136 1.00 91.62 278 SER A N 1
ATOM 2165 C CA . SER A 1 278 ? -2.463 0.342 3.710 1.00 91.62 278 SER A CA 1
ATOM 2166 C C . SER A 1 278 ? -1.758 1.521 3.040 1.00 91.62 278 SER A C 1
ATOM 2168 O O . SER A 1 278 ? -2.045 2.675 3.315 1.00 91.62 278 SER A O 1
ATOM 2170 N N . ARG A 1 279 ? -0.901 1.223 2.054 1.00 88.81 279 ARG A N 1
ATOM 2171 C CA . ARG A 1 279 ? -0.200 2.249 1.261 1.00 88.81 279 ARG A CA 1
ATOM 2172 C C . ARG A 1 279 ? -1.079 2.822 0.155 1.00 88.81 279 ARG A C 1
ATOM 2174 O O . ARG A 1 279 ? -1.583 3.921 0.277 1.00 88.81 279 ARG A O 1
ATOM 2181 N N . VAL A 1 280 ? -1.308 2.057 -0.913 1.00 92.19 280 VAL A N 1
ATOM 2182 C CA . VAL A 1 280 ? -2.191 2.487 -2.016 1.00 92.19 280 VAL A CA 1
ATOM 2183 C C . VAL A 1 280 ? -3.364 1.542 -2.245 1.00 92.19 280 VAL A C 1
ATOM 2185 O O . VAL A 1 280 ? -4.336 1.940 -2.862 1.00 92.19 280 VAL A O 1
ATOM 2188 N N . HIS A 1 281 ? -3.308 0.295 -1.760 1.00 94.62 281 HIS A N 1
ATOM 2189 C CA . HIS A 1 281 ? -4.293 -0.731 -2.132 1.00 94.62 281 HIS A CA 1
ATOM 2190 C C . HIS A 1 281 ? -5.717 -0.416 -1.666 1.00 94.62 281 HIS A C 1
ATOM 2192 O O . HIS A 1 281 ? -6.655 -0.751 -2.380 1.00 94.62 281 HIS A O 1
ATOM 2198 N N . PHE A 1 282 ? -5.862 0.271 -0.528 1.00 94.94 282 PHE A N 1
ATOM 2199 C CA . PHE A 1 282 ? -7.145 0.780 -0.038 1.00 94.94 282 PHE A CA 1
ATOM 2200 C C . PHE A 1 282 ? -7.869 1.656 -1.065 1.00 94.94 282 PHE A C 1
ATOM 2202 O O . PHE A 1 282 ? -9.095 1.685 -1.088 1.00 94.94 282 PHE A O 1
ATOM 2209 N N . ARG A 1 283 ? -7.125 2.339 -1.950 1.00 95.25 283 ARG A N 1
ATOM 2210 C CA . ARG A 1 283 ? -7.720 3.206 -2.968 1.00 95.25 283 ARG A CA 1
ATOM 2211 C C . ARG A 1 283 ? -8.699 2.447 -3.853 1.00 95.25 283 ARG A C 1
ATOM 2213 O O . ARG A 1 283 ? -9.660 3.031 -4.319 1.00 95.25 283 ARG A O 1
ATOM 2220 N N . ARG A 1 284 ? -8.528 1.134 -4.007 1.00 93.31 284 ARG A N 1
ATOM 2221 C CA . ARG A 1 284 ? -9.457 0.292 -4.756 1.00 93.31 284 ARG A CA 1
ATOM 2222 C C . ARG A 1 284 ? -10.891 0.352 -4.218 1.00 93.31 284 ARG A C 1
ATOM 2224 O O . ARG A 1 284 ? -11.812 0.588 -4.990 1.00 93.31 284 ARG A O 1
ATOM 2231 N N . GLY A 1 285 ? -11.066 0.094 -2.924 1.00 94.69 285 GLY A N 1
ATOM 2232 C CA . GLY A 1 285 ? -12.384 0.026 -2.297 1.00 94.69 285 GLY A CA 1
ATOM 2233 C C . GLY A 1 285 ? -12.899 1.360 -1.783 1.00 94.69 285 GLY A C 1
ATOM 2234 O O . GLY A 1 285 ? -14.109 1.540 -1.697 1.00 94.69 285 GLY A O 1
ATOM 2235 N N . PHE A 1 286 ? -12.000 2.294 -1.471 1.00 96.56 286 PHE A N 1
ATOM 2236 C CA . PHE A 1 286 ? -12.361 3.519 -0.762 1.00 96.56 286 PHE A CA 1
ATOM 2237 C C . PHE A 1 286 ? -12.204 4.793 -1.599 1.00 96.56 286 PHE A C 1
ATOM 2239 O O . PHE A 1 286 ? -12.921 5.746 -1.350 1.00 96.56 286 PHE A O 1
ATOM 2246 N N . ASP A 1 287 ? -11.295 4.845 -2.574 1.00 95.12 287 ASP A N 1
ATOM 2247 C CA . ASP A 1 287 ? -11.008 6.071 -3.344 1.00 95.12 287 ASP A CA 1
ATOM 2248 C C . ASP A 1 287 ? -11.604 5.995 -4.753 1.00 95.12 287 ASP A C 1
ATOM 2250 O O . ASP A 1 287 ? -12.504 6.740 -5.121 1.00 95.12 287 ASP A O 1
ATOM 2254 N N . GLU A 1 288 ? -11.171 5.003 -5.529 1.00 93.94 288 GLU A N 1
ATOM 2255 C CA . GLU A 1 288 ? -11.562 4.790 -6.922 1.00 93.94 288 GLU A CA 1
ATOM 2256 C C . GLU A 1 288 ? -13.031 4.352 -7.067 1.00 93.94 288 GLU A C 1
ATOM 2258 O O . GLU A 1 288 ? -13.602 4.476 -8.150 1.00 93.94 288 GLU A O 1
ATOM 2263 N N . SER A 1 289 ? -13.658 3.877 -5.984 1.00 93.56 289 SER A N 1
ATOM 2264 C CA . SER A 1 289 ? -15.105 3.639 -5.891 1.00 93.56 289 SER A CA 1
ATOM 2265 C C . SER A 1 289 ? -15.918 4.926 -5.687 1.00 93.56 289 SER A C 1
ATOM 2267 O O . SER A 1 289 ? -17.132 4.915 -5.879 1.00 93.56 289 SER A O 1
ATOM 2269 N N . GLY A 1 290 ? -15.266 6.026 -5.295 1.00 94.62 290 GLY A N 1
ATOM 2270 C CA . GLY A 1 290 ? -15.904 7.277 -4.889 1.00 94.62 290 GLY A CA 1
ATOM 2271 C C . GLY A 1 290 ? -16.501 7.255 -3.479 1.00 94.62 290 GLY A C 1
ATOM 2272 O O . GLY A 1 290 ? -17.258 8.163 -3.145 1.00 94.62 290 GLY A O 1
ATOM 2273 N N . TYR A 1 291 ? -16.201 6.234 -2.667 1.00 96.12 291 TYR A N 1
ATOM 2274 C CA . TYR A 1 291 ? -16.769 6.092 -1.324 1.00 96.12 291 TYR A CA 1
ATOM 2275 C C . TYR A 1 291 ? -16.240 7.141 -0.337 1.00 96.12 291 TYR A C 1
ATOM 2277 O O . TYR A 1 291 ? -17.019 7.836 0.307 1.00 96.12 291 TYR A O 1
ATOM 2285 N N . ALA A 1 292 ? -14.919 7.269 -0.212 1.00 97.19 292 ALA A N 1
ATOM 2286 C CA . ALA A 1 292 ? -14.289 8.220 0.689 1.00 97.19 292 ALA A CA 1
ATOM 2287 C C . ALA A 1 292 ? -14.284 9.611 0.059 1.00 97.19 292 ALA A C 1
ATOM 2289 O O . ALA A 1 292 ? -13.742 9.829 -1.025 1.00 97.19 292 ALA A O 1
ATOM 2290 N N . LYS A 1 293 ? -14.842 10.576 0.783 1.00 97.00 293 LYS A N 1
ATOM 2291 C CA . LYS A 1 293 ? -14.860 11.981 0.374 1.00 97.00 293 LYS A CA 1
ATOM 2292 C C . LYS A 1 293 ? -13.554 12.693 0.725 1.00 97.00 293 LYS A C 1
ATOM 2294 O O . LYS A 1 293 ? -13.145 13.612 0.021 1.00 97.00 293 LYS A O 1
ATOM 2299 N N . THR A 1 294 ? -12.884 12.231 1.781 1.00 97.44 294 THR A N 1
ATOM 2300 C CA . THR A 1 294 ? -11.591 12.754 2.236 1.00 97.44 294 THR A CA 1
ATOM 2301 C C . THR A 1 294 ? -10.604 11.618 2.451 1.00 97.44 294 THR A C 1
ATOM 2303 O O . THR A 1 294 ? -10.916 10.637 3.121 1.00 97.44 294 THR A O 1
ATOM 2306 N N . ILE A 1 295 ? -9.381 11.770 1.942 1.00 95.94 295 ILE A N 1
ATOM 2307 C CA . ILE A 1 295 ? -8.289 10.812 2.145 1.00 95.94 295 ILE A CA 1
ATOM 2308 C C . ILE A 1 295 ? -7.080 11.560 2.689 1.00 95.94 295 ILE A C 1
ATOM 2310 O O . ILE A 1 295 ? -6.585 12.501 2.069 1.00 95.94 295 ILE A O 1
ATOM 2314 N N . ILE A 1 296 ? -6.578 11.112 3.834 1.00 95.44 296 ILE A N 1
ATOM 2315 C CA . ILE A 1 296 ? -5.399 11.666 4.493 1.00 95.44 296 ILE A CA 1
ATOM 2316 C C . ILE A 1 296 ? -4.380 10.537 4.637 1.00 95.44 296 ILE A C 1
ATOM 2318 O O . ILE A 1 296 ? -4.636 9.526 5.288 1.00 95.44 296 ILE A O 1
ATOM 2322 N N . LEU A 1 297 ? -3.214 10.706 4.015 1.00 93.81 297 LEU A N 1
ATOM 2323 C CA . LEU A 1 297 ? -2.097 9.770 4.149 1.00 93.81 297 LEU A CA 1
ATOM 2324 C C . LEU A 1 297 ? -1.371 10.026 5.476 1.00 93.81 297 LEU A C 1
ATOM 2326 O O . LEU A 1 297 ? -1.091 11.185 5.795 1.00 93.81 297 LEU A O 1
ATOM 2330 N N . VAL A 1 298 ? -1.049 8.963 6.220 1.00 92.62 298 VAL A N 1
ATOM 2331 C CA . VAL A 1 298 ? -0.506 9.039 7.587 1.00 92.62 298 VAL A CA 1
ATOM 2332 C C . VAL A 1 298 ? 0.850 8.345 7.715 1.00 92.62 298 VAL A C 1
ATOM 2334 O O . VAL A 1 298 ? 0.942 7.145 7.467 1.00 92.62 298 VAL A O 1
ATOM 2337 N N . ASP A 1 299 ? 1.879 9.088 8.141 1.00 89.88 299 ASP A N 1
ATOM 2338 C CA . ASP A 1 299 ? 3.250 8.609 8.396 1.00 89.88 299 ASP A CA 1
ATOM 2339 C C . ASP A 1 299 ? 3.551 8.461 9.880 1.00 89.88 299 ASP A C 1
ATOM 2341 O O . ASP A 1 299 ? 3.736 9.469 10.572 1.00 89.88 299 ASP A O 1
ATOM 2345 N N . ALA A 1 300 ? 3.709 7.235 10.369 1.00 85.06 300 ALA A N 1
ATOM 2346 C CA . ALA A 1 300 ? 4.254 7.031 11.703 1.00 85.06 300 ALA A CA 1
ATOM 2347 C C . ALA A 1 300 ? 5.664 7.641 11.847 1.00 85.06 300 ALA A C 1
ATOM 2349 O O . ALA A 1 300 ? 6.423 7.725 10.880 1.00 85.06 300 ALA A O 1
ATOM 2350 N N . PRO A 1 301 ? 6.033 8.109 13.049 1.00 84.19 301 PRO A N 1
ATOM 2351 C CA . PRO A 1 301 ? 7.370 8.619 13.308 1.00 84.19 301 PRO A CA 1
ATOM 2352 C C . PRO A 1 301 ? 8.437 7.520 13.221 1.00 84.19 301 PRO A C 1
ATOM 2354 O O . PRO A 1 301 ? 8.222 6.375 13.607 1.00 84.19 301 PRO A O 1
ATOM 2357 N N . GLY A 1 302 ? 9.632 7.919 12.786 1.00 80.19 302 GLY A N 1
ATOM 2358 C CA . GLY A 1 302 ? 10.848 7.116 12.888 1.00 80.19 302 GLY A CA 1
ATOM 2359 C C . GLY A 1 302 ? 11.393 6.563 11.560 1.00 80.19 302 GLY A C 1
ATOM 2360 O O . GLY A 1 302 ? 10.710 6.575 10.530 1.00 80.19 302 GLY A O 1
ATOM 2361 N N . PRO A 1 303 ? 12.660 6.112 11.565 1.00 78.69 303 PRO A N 1
ATOM 2362 C CA . PRO A 1 303 ? 13.376 5.671 10.372 1.00 78.69 303 PRO A CA 1
ATOM 2363 C C . PRO A 1 303 ? 13.237 4.157 10.157 1.00 78.69 303 PRO A C 1
ATOM 2365 O O . PRO A 1 303 ? 14.210 3.408 10.225 1.00 78.69 303 PRO A O 1
ATOM 2368 N N . PHE A 1 304 ? 12.013 3.682 9.941 1.00 80.69 304 PHE A N 1
ATOM 2369 C CA . PHE A 1 304 ? 11.726 2.248 9.837 1.00 80.69 304 PHE A CA 1
ATOM 2370 C C . PHE A 1 304 ? 11.286 1.838 8.432 1.00 80.69 304 PHE A C 1
ATOM 2372 O O . PHE A 1 304 ? 10.945 2.676 7.596 1.00 80.69 304 PHE A O 1
ATOM 2379 N N . VAL A 1 305 ? 11.263 0.529 8.161 1.00 75.38 305 VAL A N 1
ATOM 2380 C CA . VAL A 1 305 ? 10.697 -0.003 6.913 1.00 75.38 305 VAL A CA 1
ATOM 2381 C C . VAL A 1 305 ? 9.261 0.486 6.775 1.00 75.38 305 VAL A C 1
ATOM 2383 O O . VAL A 1 305 ? 8.434 0.235 7.639 1.00 75.38 305 VAL A O 1
ATOM 2386 N N . GLY A 1 306 ? 8.970 1.165 5.669 1.00 80.25 306 GLY A N 1
ATOM 2387 C CA . GLY A 1 306 ? 7.699 1.852 5.467 1.00 80.25 306 GLY A CA 1
ATOM 2388 C C . GLY A 1 306 ? 7.806 3.371 5.502 1.00 80.25 306 GLY A C 1
ATOM 2389 O O . GLY A 1 306 ? 6.941 3.999 4.909 1.00 80.25 306 GLY A O 1
ATOM 2390 N N . THR A 1 307 ? 8.870 3.949 6.075 1.00 83.88 307 THR A N 1
ATOM 2391 C CA . THR A 1 307 ? 9.098 5.405 6.119 1.00 83.88 307 THR A CA 1
ATOM 2392 C C . THR A 1 307 ? 9.248 6.022 4.729 1.00 83.88 307 THR A C 1
ATOM 2394 O O . THR A 1 307 ? 9.726 5.373 3.791 1.00 83.88 307 THR A O 1
ATOM 2397 N N . ASN A 1 308 ? 8.894 7.302 4.618 1.00 84.94 308 ASN A N 1
ATOM 2398 C CA . ASN A 1 308 ? 9.175 8.114 3.435 1.00 84.94 308 ASN A CA 1
ATOM 2399 C C . ASN A 1 308 ? 10.536 8.821 3.488 1.00 84.94 308 ASN A C 1
ATOM 2401 O O . ASN A 1 308 ? 11.001 9.288 2.451 1.00 84.94 308 ASN A O 1
ATOM 2405 N N . ALA A 1 309 ? 11.175 8.876 4.658 1.00 86.69 309 ALA A N 1
ATOM 2406 C CA . ALA A 1 309 ? 12.518 9.421 4.838 1.00 86.69 309 ALA A CA 1
ATOM 2407 C C . ALA A 1 309 ? 13.564 8.327 4.574 1.00 86.69 309 ALA A C 1
ATOM 2409 O O . ALA A 1 309 ? 14.149 7.772 5.507 1.00 86.69 309 ALA A O 1
ATOM 2410 N N . LEU A 1 310 ? 13.748 7.943 3.304 1.00 90.19 310 LEU A N 1
ATOM 2411 C CA . LEU A 1 310 ? 14.655 6.843 2.950 1.00 90.19 310 LEU A CA 1
ATOM 2412 C C . LEU A 1 310 ? 16.099 7.138 3.379 1.00 90.19 310 LEU A C 1
ATOM 2414 O O . LEU A 1 310 ? 16.808 6.229 3.785 1.00 90.19 310 LEU A O 1
ATOM 2418 N N . GLU A 1 311 ? 16.516 8.403 3.382 1.00 91.31 311 GLU A N 1
ATOM 2419 C CA . GLU A 1 311 ? 17.824 8.864 3.857 1.00 91.31 311 GLU A CA 1
ATOM 2420 C C . GLU A 1 311 ? 18.128 8.523 5.319 1.00 91.31 311 GLU A C 1
ATOM 2422 O O . GLU A 1 311 ? 19.290 8.535 5.720 1.00 91.31 311 GLU A O 1
ATOM 2427 N N . ALA A 1 312 ? 17.103 8.218 6.115 1.00 89.75 312 ALA A N 1
ATOM 2428 C CA . ALA A 1 312 ? 17.267 7.841 7.510 1.00 89.75 312 ALA A CA 1
ATOM 2429 C C . ALA A 1 312 ? 17.482 6.328 7.705 1.00 89.75 312 ALA A C 1
ATOM 2431 O O . ALA A 1 312 ? 17.744 5.887 8.824 1.00 89.75 312 ALA A O 1
ATOM 2432 N N . LEU A 1 313 ? 17.354 5.526 6.643 1.00 91.00 313 LEU A N 1
ATOM 2433 C CA . LEU A 1 313 ? 17.516 4.076 6.701 1.00 91.00 313 LEU A CA 1
ATOM 2434 C C . LEU A 1 313 ? 19.000 3.679 6.617 1.00 91.00 313 LEU A C 1
ATOM 2436 O O . LEU A 1 313 ? 19.773 4.320 5.900 1.00 91.00 313 LEU A O 1
ATOM 2440 N N . PRO A 1 314 ? 19.408 2.598 7.304 1.00 91.06 314 PRO A N 1
ATOM 2441 C CA . PRO A 1 314 ? 20.798 2.156 7.347 1.00 91.06 314 PRO A CA 1
ATOM 2442 C C . PRO A 1 314 ? 21.160 1.324 6.106 1.00 91.06 314 PRO A C 1
ATOM 2444 O O . PRO A 1 314 ? 21.339 0.114 6.197 1.00 91.06 314 PRO A O 1
ATOM 2447 N N . TYR A 1 315 ? 21.227 1.953 4.934 1.00 92.75 315 TYR A N 1
ATOM 2448 C CA . TYR A 1 315 ? 21.661 1.271 3.714 1.00 92.75 315 TYR A CA 1
ATOM 2449 C C . TYR A 1 315 ? 23.167 0.976 3.733 1.00 92.75 315 TYR A C 1
ATOM 2451 O O . TYR A 1 315 ? 23.974 1.885 3.929 1.00 92.75 315 TYR A O 1
ATOM 2459 N N . GLU A 1 316 ? 23.549 -0.270 3.456 1.00 95.62 316 GLU A N 1
ATOM 2460 C CA . GLU A 1 316 ? 24.947 -0.682 3.267 1.00 95.62 316 GLU A CA 1
ATOM 2461 C C . GLU A 1 316 ? 25.279 -0.903 1.784 1.00 95.62 316 GLU A C 1
ATOM 2463 O O . GLU A 1 316 ? 26.425 -0.746 1.363 1.00 95.62 316 GLU A O 1
ATOM 2468 N N . ASN A 1 317 ? 24.270 -1.240 0.977 1.00 95.38 317 ASN A N 1
ATOM 2469 C CA . ASN A 1 317 ? 24.400 -1.636 -0.424 1.00 95.38 317 ASN A CA 1
ATOM 2470 C C . ASN A 1 317 ? 23.765 -0.628 -1.395 1.00 95.38 317 ASN A C 1
ATOM 2472 O O . ASN A 1 317 ? 23.763 -0.856 -2.608 1.00 95.38 317 ASN A O 1
ATOM 2476 N N . VAL A 1 318 ? 23.231 0.482 -0.879 1.00 94.19 318 VAL A N 1
ATOM 2477 C CA . VAL A 1 318 ? 22.610 1.553 -1.665 1.00 94.19 318 VAL A CA 1
ATOM 2478 C C . VAL A 1 318 ? 23.351 2.867 -1.458 1.00 94.19 318 VAL A C 1
ATOM 2480 O O . VAL A 1 318 ? 23.418 3.409 -0.357 1.00 94.19 318 VAL A O 1
ATOM 2483 N N . THR A 1 319 ? 23.834 3.448 -2.553 1.00 93.50 319 THR A N 1
ATOM 2484 C CA . THR A 1 319 ? 24.315 4.831 -2.587 1.00 93.50 319 THR A CA 1
ATOM 2485 C C . THR A 1 319 ? 23.150 5.747 -2.952 1.00 93.50 319 THR A C 1
ATOM 2487 O O . THR A 1 319 ? 22.880 5.990 -4.123 1.00 93.50 319 THR A O 1
ATOM 2490 N N . LEU A 1 320 ? 22.417 6.249 -1.951 1.00 93.06 320 LEU A N 1
ATOM 2491 C CA . LEU A 1 320 ? 21.198 7.040 -2.190 1.00 93.06 320 LEU A CA 1
ATOM 2492 C C . LEU A 1 320 ? 21.427 8.260 -3.089 1.00 93.06 320 LEU A C 1
ATOM 2494 O O . LEU A 1 320 ? 20.551 8.596 -3.879 1.00 93.06 320 LEU A O 1
ATOM 2498 N N . THR A 1 321 ? 22.602 8.888 -3.022 1.00 94.25 321 THR A N 1
ATOM 2499 C CA . THR A 1 321 ? 22.965 10.044 -3.857 1.00 94.25 321 THR A CA 1
ATOM 2500 C C . THR A 1 321 ? 23.022 9.734 -5.356 1.00 94.25 321 THR A C 1
ATOM 2502 O O . THR A 1 321 ? 22.983 10.660 -6.161 1.00 94.25 321 THR A O 1
ATOM 2505 N N . ASP A 1 322 ? 23.041 8.457 -5.747 1.00 93.88 322 ASP A N 1
ATOM 2506 C CA . ASP A 1 322 ? 22.929 8.034 -7.148 1.00 93.88 322 ASP A CA 1
ATOM 2507 C C . ASP A 1 322 ? 21.471 8.020 -7.639 1.00 93.88 322 ASP A C 1
ATOM 2509 O O . ASP A 1 322 ? 21.191 7.615 -8.769 1.00 93.88 322 ASP A O 1
ATOM 2513 N N . HIS A 1 323 ? 20.522 8.457 -6.805 1.00 95.06 323 HIS A N 1
ATOM 2514 C CA . HIS A 1 323 ? 19.100 8.485 -7.109 1.00 95.06 323 HIS A CA 1
ATOM 2515 C C . HIS A 1 323 ? 18.458 9.822 -6.731 1.00 95.06 323 HIS A C 1
ATOM 2517 O O . HIS A 1 323 ? 18.638 10.340 -5.630 1.00 95.06 323 HIS A O 1
ATOM 2523 N N . TYR A 1 324 ? 17.595 10.337 -7.603 1.00 95.00 324 TYR A N 1
ATOM 2524 C CA . TYR A 1 324 ? 16.670 11.407 -7.232 1.00 95.00 324 TYR A CA 1
ATOM 2525 C C . TYR A 1 324 ? 15.654 10.872 -6.197 1.00 95.00 324 TYR A C 1
ATOM 2527 O O . TYR A 1 324 ? 15.129 9.769 -6.414 1.00 95.00 324 TYR A O 1
ATOM 2535 N N . PRO A 1 325 ? 15.359 11.607 -5.102 1.00 93.81 325 PRO A N 1
ATOM 2536 C CA . PRO A 1 325 ? 15.626 13.035 -4.882 1.00 93.81 325 PRO A CA 1
ATOM 2537 C C . PRO A 1 325 ? 16.924 13.353 -4.121 1.00 93.81 325 PRO A C 1
ATOM 2539 O O . PRO A 1 325 ? 17.228 14.522 -3.907 1.00 93.81 325 PRO A O 1
ATOM 2542 N N . TYR A 1 326 ? 17.689 12.344 -3.710 1.00 94.38 326 TYR A N 1
ATOM 2543 C CA . TYR A 1 326 ? 18.868 12.507 -2.850 1.00 94.38 326 TYR A CA 1
ATOM 2544 C C . TYR A 1 326 ? 20.128 12.937 -3.606 1.00 94.38 326 TYR A C 1
ATOM 2546 O O . TYR A 1 326 ? 21.069 13.458 -3.010 1.00 94.38 326 TYR A O 1
ATOM 2554 N N . GLY A 1 327 ? 20.142 12.744 -4.920 1.00 94.12 327 GLY A N 1
ATOM 2555 C CA . GLY A 1 327 ? 21.151 13.275 -5.818 1.00 94.12 327 GLY A CA 1
ATOM 2556 C C . GLY A 1 327 ? 20.791 13.026 -7.277 1.00 94.12 327 GLY A C 1
ATOM 2557 O O . GLY A 1 327 ? 19.621 12.849 -7.630 1.00 94.12 327 GLY A O 1
ATOM 2558 N N . THR A 1 328 ? 21.810 13.035 -8.129 1.00 93.06 328 THR A N 1
ATOM 2559 C CA . THR A 1 328 ? 21.658 12.879 -9.574 1.00 93.06 328 THR A CA 1
ATOM 2560 C C . THR A 1 328 ? 22.549 11.730 -10.046 1.00 93.06 328 THR A C 1
ATOM 2562 O O . THR A 1 328 ? 23.756 11.777 -9.811 1.00 93.06 328 THR A O 1
ATOM 2565 N N . PRO A 1 329 ? 21.990 10.715 -10.727 1.00 89.44 329 PRO A N 1
ATOM 2566 C CA . PRO A 1 329 ? 22.758 9.582 -11.227 1.00 89.44 329 PRO A CA 1
ATOM 2567 C C . PRO A 1 329 ? 23.825 10.021 -12.241 1.00 89.44 329 PRO A C 1
ATOM 2569 O O . PRO A 1 329 ? 23.572 10.936 -13.035 1.00 89.44 329 PRO A O 1
ATOM 2572 N N . PRO A 1 330 ? 24.973 9.325 -12.320 1.00 82.88 330 PRO A N 1
ATOM 2573 C CA . PRO A 1 330 ? 25.964 9.570 -13.362 1.00 82.88 330 PRO A CA 1
ATOM 2574 C C . PRO A 1 330 ? 25.349 9.509 -14.770 1.00 82.88 330 PRO A C 1
ATOM 2576 O O . PRO A 1 330 ? 24.654 8.556 -15.120 1.00 82.88 330 PRO A O 1
ATOM 2579 N N . GLY A 1 331 ? 25.605 10.530 -15.593 1.00 83.25 331 GLY A N 1
ATOM 2580 C CA . GLY A 1 331 ? 25.068 10.624 -16.959 1.00 83.25 331 GLY A CA 1
ATOM 2581 C C . GLY A 1 331 ? 23.673 11.254 -17.068 1.00 83.25 331 GLY A C 1
ATOM 2582 O O . GLY A 1 331 ? 23.152 11.376 -18.177 1.00 83.25 331 GLY A O 1
ATOM 2583 N N . ARG A 1 332 ? 23.077 11.692 -15.953 1.00 84.38 332 ARG A N 1
ATOM 2584 C CA . ARG A 1 332 ? 21.909 12.581 -15.932 1.00 84.38 332 ARG A CA 1
ATOM 2585 C C . ARG A 1 332 ? 22.364 14.014 -15.617 1.00 84.38 332 ARG A C 1
ATOM 2587 O O . ARG A 1 332 ? 23.165 14.208 -14.710 1.00 84.38 332 ARG A O 1
ATOM 2594 N N . ASN A 1 333 ? 21.852 14.992 -16.371 1.00 64.06 333 ASN A N 1
ATOM 2595 C CA . ASN A 1 333 ? 21.988 16.427 -16.083 1.00 64.06 333 ASN A CA 1
ATOM 2596 C C . ASN A 1 333 ? 20.677 16.988 -15.529 1.00 64.06 333 ASN A C 1
ATOM 2598 O O . ASN A 1 333 ? 19.597 16.468 -15.922 1.00 64.06 333 ASN A O 1
#

Foldseek 3Di:
DDQAALAVVRPCPVVSVVVVVVQVVCVVVVNFDKAKDKDALFAAFQVLLCHCVDPPSVVLSVLQVVLPVVDDQKHKDWDQAQLQDLALPGGIMIMIIHGPDNVSNVVSNVVSSVSCNVRVVVSDPDDFDALLVLVVVLVVCVVVVLFPEEAAEQLFAQEQACRNVQNVVVDQDAQEEAPEYEDQPQLVVCVVVVPDFFDWDWDFGGQPPDVSRPHTDTFTFTFHDFADAPNDGTKTWGDGRHHYIYIYHNDGDFDQAQVSQPDRPDDSVSGGYYYGSHSRSNCNHCPVVPNRSYYGYHYYDDQDSRHRPSVRHDRPNDPSQCHPPNHDNPPGD

Radius of gyration: 22.56 Å; chains: 1; bounding box: 48×43×62 Å

Organism: NCBI:txid1456153

InterPro domains:
  IPR010799 Microcystin LR degradation protein MlrC, C-terminal [PF07171] (158-316)
  IPR015995 Microcystin LR degradation protein MlrC, N-terminal [PF07364] (4-129)

pLDDT: mean 94.77, std 4.93, range [64.06, 98.88]

Sequence (333 aa):
MAFITKRYPHYDSYLQGERSARALVRIAKGLYTPTTATRKPGVITPTVLQWTGHSPSMDIMERARRWESRERDVYISVAYGFPWADVPDVGATVHVMTNGDQILADRIADDMSDFIWRVREGLFGDIPARPEVATNRAVTAFVEGQTPIVLADYSDRSGDSTFTLQQVVEKPMSGVLVATIRDENVIEALVASNAQSGDLFSMEVGGFAAPSSGDPVKVDGTLTYFGPAFRYPQVAVVDFGDRNTVIITPALKQVIWLEEIEFGPLDPNDYDVFVLKSRVHFRRGFDESGYAKTIILVDAPGPFVGTNALEALPYENVTLTDHYPYGTPPGRN